Protein AF-A0A972VAX4-F1 (afdb_monomer_lite)

Radius of gyration: 33.43 Å; chains: 1; bounding box: 66×40×95 Å

Secondary structure (DSSP, 8-state):
----------------HHHHHHS--GGGSHHHHHHHHHHHHHHHHHHHHHHHHHHT-SPPSSPPP---HHHHHHHHHTT--GGGGPPSSS--HHHHHHHHHHHHHHHHHHHHHHHHHHHHHHHHHHHHHHHHHHHHHHHHHHHHHHHHHHHHHHHHHHHHHHHHTT--GGGSPTT-SPPHHHHHHHH-BTTB--HHHHHHHHHHHHT---

Sequence (210 aa):
MFSLKRETPKFKIDLDPELLKMIMKVKNEQRMIDCCICVANREKQLQTVQNERVLCGPEPSQPRVQHDVEADADYIRRGGDIDELEGSGQIRRHDTSVRQEKALERALAQDIEERRVTERELITEGCERIRPIAEKFELETIEAIETLVEIVKRNAAFYETLTKNGLRTGYRPAGMDVPQWLHRLIFGDNNFQSAEFFIDLRRKMWKFKD

Foldseek 3Di:
DDPPPPPPPPPPPPPDPVLVVLQDPLCPDPQLVVLVVVLVVLVVVLVVLVVVLVVLDDDDPDDADDDDLPVLLVCVLVVHDLVVCDDPDPDRPNNSSVSSNSNSVVNSVVSVVVSVVSSVVVVVVSCVSCLVVVLVVLVVVLVVLVVLLVVLVVLVVVVVVCVVVVVDPVNDDPPSDQDPVSVCQDPNDPVGDHSVVVSVVSCVVSVPDD

pLDDT: mean 78.9, std 14.74, range [33.12, 96.19]

Structure (mmCIF, N/CA/C/O backbone):
data_AF-A0A972VAX4-F1
#
_entry.id   AF-A0A972VAX4-F1
#
loop_
_atom_site.group_PDB
_atom_site.id
_atom_site.type_symbol
_atom_site.label_atom_id
_atom_site.label_alt_id
_atom_site.label_comp_id
_atom_site.label_asym_id
_atom_site.label_entity_id
_atom_site.label_seq_id
_atom_site.pdbx_PDB_ins_code
_atom_site.Cartn_x
_atom_site.Cartn_y
_atom_site.Cartn_z
_atom_site.occupancy
_atom_site.B_iso_or_equiv
_atom_site.auth_seq_id
_atom_site.auth_comp_id
_atom_site.auth_asym_id
_atom_site.auth_atom_id
_atom_site.pdbx_PDB_model_num
ATOM 1 N N . MET A 1 1 ? -37.414 25.985 12.255 1.00 38.41 1 MET A N 1
ATOM 2 C CA . MET A 1 1 ? -36.609 25.012 11.483 1.00 38.41 1 MET A CA 1
ATOM 3 C C . MET A 1 1 ? -35.147 25.255 11.852 1.00 38.41 1 MET A C 1
ATOM 5 O O . MET A 1 1 ? -34.561 26.210 11.364 1.00 38.41 1 MET A O 1
ATOM 9 N N . PHE A 1 2 ? -34.594 24.514 12.817 1.00 33.12 2 PHE A N 1
ATOM 10 C CA . PHE A 1 2 ? -33.204 24.706 13.251 1.00 33.12 2 PHE A CA 1
ATOM 11 C C . PHE A 1 2 ? -32.288 23.845 12.383 1.00 33.12 2 PHE A C 1
ATOM 13 O O . PHE A 1 2 ? -32.256 22.625 12.515 1.00 33.12 2 PHE A O 1
ATOM 20 N N . SER A 1 3 ? -31.565 24.488 11.468 1.00 35.94 3 SER A N 1
ATOM 21 C CA . SER A 1 3 ? -30.483 23.852 10.721 1.00 35.94 3 SER A CA 1
ATOM 22 C C . SER A 1 3 ? -29.280 23.703 11.650 1.00 35.94 3 SER A C 1
ATOM 24 O O . SER A 1 3 ? -28.445 24.602 11.742 1.00 35.94 3 SER A O 1
ATOM 26 N N . LEU A 1 4 ? -29.186 22.564 12.338 1.00 39.00 4 LEU A N 1
ATOM 27 C CA . LEU A 1 4 ? -27.943 22.114 12.958 1.00 39.00 4 LEU A CA 1
ATOM 28 C C . LEU A 1 4 ? -26.940 21.845 11.832 1.00 39.00 4 LEU A C 1
ATOM 30 O O . LEU A 1 4 ? -26.907 20.755 11.258 1.00 39.00 4 LEU A O 1
ATOM 34 N N . LYS A 1 5 ? -26.131 22.855 11.494 1.00 41.78 5 LYS A N 1
ATOM 35 C CA . LYS A 1 5 ? -24.875 22.630 10.782 1.00 41.78 5 LYS A CA 1
ATOM 36 C C . LYS A 1 5 ? -24.069 21.685 11.668 1.00 41.78 5 LYS A C 1
ATOM 38 O O . LYS A 1 5 ? -23.582 22.090 12.718 1.00 41.78 5 LYS A O 1
ATOM 43 N N . ARG A 1 6 ? -24.013 20.407 11.292 1.00 42.84 6 ARG A N 1
ATOM 44 C CA . ARG A 1 6 ? -23.093 19.444 11.893 1.00 42.84 6 ARG A CA 1
ATOM 45 C C . ARG A 1 6 ? -21.695 19.901 11.502 1.00 42.84 6 ARG A C 1
ATOM 47 O O . ARG A 1 6 ? -21.205 19.538 10.439 1.00 42.84 6 ARG A O 1
ATOM 54 N N . GLU A 1 7 ? -21.096 20.763 12.313 1.00 44.03 7 GLU A N 1
ATOM 55 C CA . GLU A 1 7 ? -19.656 20.958 12.273 1.00 44.03 7 GLU A CA 1
ATOM 56 C C . GLU A 1 7 ? -19.051 19.613 12.649 1.00 44.03 7 GLU A C 1
ATOM 58 O O . GLU A 1 7 ? -19.136 19.170 13.793 1.00 44.03 7 GLU A O 1
ATOM 63 N N . THR A 1 8 ? -18.539 18.897 11.652 1.00 42.28 8 THR A N 1
ATOM 64 C CA . THR A 1 8 ? -17.724 17.717 11.889 1.00 42.28 8 THR A CA 1
ATOM 65 C C . THR A 1 8 ? -16.532 18.195 12.712 1.00 42.28 8 THR A C 1
ATOM 67 O O . THR A 1 8 ? -15.772 19.031 12.210 1.00 42.28 8 THR A O 1
ATOM 70 N N . PRO A 1 9 ? -16.365 17.744 13.968 1.00 48.22 9 PRO A N 1
ATOM 71 C CA . PRO A 1 9 ? -15.198 18.114 14.750 1.00 48.22 9 PRO A CA 1
ATOM 72 C C . PRO A 1 9 ? -13.959 17.730 13.944 1.00 48.22 9 PRO A C 1
ATOM 74 O O . PRO A 1 9 ? -13.754 16.564 13.602 1.00 48.22 9 PRO A O 1
ATOM 77 N N . LYS A 1 10 ? -13.155 18.734 13.580 1.00 45.06 10 LYS A N 1
ATOM 78 C CA . LYS A 1 10 ? -11.841 18.509 12.985 1.00 45.06 10 LYS A CA 1
ATOM 79 C C . LYS A 1 10 ? -10.949 17.980 14.097 1.00 45.06 10 LYS A C 1
ATOM 81 O O . LYS A 1 10 ? -10.285 18.750 14.783 1.00 45.06 10 LYS A O 1
ATOM 86 N N . PHE A 1 11 ? -10.973 16.668 14.301 1.00 48.44 11 PHE A N 1
ATOM 87 C CA . PHE A 1 11 ? -9.975 15.999 15.116 1.00 48.44 11 PHE A CA 1
ATOM 88 C C . PHE A 1 11 ? -8.632 16.174 14.414 1.00 48.44 11 PHE A C 1
ATOM 90 O O . PHE A 1 11 ? -8.341 15.518 13.415 1.00 48.44 11 PHE A O 1
ATOM 97 N N . LYS A 1 12 ? -7.832 17.124 14.898 1.00 46.62 12 LYS A N 1
ATOM 98 C CA . LYS A 1 12 ? -6.428 17.216 14.528 1.00 46.62 12 LYS A CA 1
ATOM 99 C C . LYS A 1 12 ? -5.717 16.113 15.304 1.00 46.62 12 LYS A C 1
ATOM 101 O O . LYS A 1 12 ? -5.350 16.296 16.457 1.00 46.62 12 LYS A O 1
ATOM 106 N N . ILE A 1 13 ? -5.659 14.929 14.704 1.00 56.66 13 ILE A N 1
ATOM 107 C CA . ILE A 1 13 ? -4.890 13.816 15.250 1.00 56.66 13 ILE A CA 1
ATOM 108 C C . ILE A 1 13 ? -3.440 14.106 14.880 1.00 56.66 13 ILE A C 1
ATOM 110 O O . ILE A 1 13 ? -3.029 13.896 13.738 1.00 56.66 13 ILE A O 1
ATOM 114 N N . ASP A 1 14 ? -2.694 14.667 15.827 1.00 66.81 14 ASP A N 1
ATOM 115 C CA . ASP A 1 14 ? -1.250 14.806 15.698 1.00 66.81 14 ASP A CA 1
ATOM 116 C C . ASP A 1 14 ? -0.651 13.399 15.872 1.00 66.81 14 ASP A C 1
ATOM 118 O O . ASP A 1 14 ? -0.515 12.891 16.983 1.00 66.81 14 ASP A O 1
ATOM 122 N N . LEU A 1 15 ? -0.390 12.724 14.746 1.00 66.31 15 LEU A N 1
ATOM 123 C CA . LEU A 1 15 ? 0.341 11.456 14.728 1.00 66.31 15 LEU A CA 1
ATOM 124 C C . LEU A 1 15 ? 1.750 11.674 15.286 1.00 66.31 15 LEU A C 1
ATOM 126 O O . LEU A 1 15 ? 2.370 12.705 15.016 1.00 66.31 15 LEU A O 1
ATOM 130 N N . ASP A 1 16 ? 2.253 10.684 16.023 1.00 79.12 16 ASP A N 1
ATOM 131 C CA . ASP A 1 16 ? 3.603 10.706 16.585 1.00 79.12 16 ASP A CA 1
ATOM 132 C C . ASP A 1 16 ? 4.643 11.030 15.485 1.00 79.12 16 ASP A C 1
ATOM 134 O O . ASP A 1 16 ? 4.717 10.315 14.475 1.00 79.12 16 ASP A O 1
ATOM 138 N N . PRO A 1 17 ? 5.448 12.101 15.641 1.00 81.69 17 PRO A N 1
ATOM 139 C CA . PRO A 1 17 ? 6.496 12.458 14.692 1.00 81.69 17 PRO A CA 1
ATOM 140 C C . PRO A 1 17 ? 7.497 11.333 14.410 1.00 81.69 17 PRO A C 1
ATOM 142 O O . PRO A 1 17 ? 8.003 11.252 13.290 1.00 81.69 17 PRO A O 1
ATOM 145 N N . GLU A 1 18 ? 7.786 10.464 15.382 1.00 79.88 18 GLU A N 1
ATOM 146 C CA . GLU A 1 18 ? 8.667 9.311 15.171 1.00 79.88 18 GLU A CA 1
ATOM 147 C C . GLU A 1 18 ? 8.005 8.268 14.267 1.00 79.88 18 GLU A C 1
ATOM 149 O O . GLU A 1 18 ? 8.640 7.754 13.347 1.00 79.88 18 GLU A O 1
ATOM 154 N N . LEU A 1 19 ? 6.699 8.043 14.418 1.00 76.69 19 LEU A N 1
ATOM 155 C CA . LEU A 1 19 ? 5.937 7.157 13.536 1.00 76.69 19 LEU A CA 1
ATOM 156 C C . LEU A 1 19 ? 5.895 7.691 12.101 1.00 76.69 19 LEU A C 1
ATOM 158 O O . LEU A 1 19 ? 6.072 6.932 11.149 1.00 76.69 19 LEU A O 1
ATOM 162 N N . LEU A 1 20 ? 5.743 9.007 11.934 1.00 81.25 20 LEU A N 1
ATOM 163 C CA . LEU A 1 20 ? 5.804 9.651 10.619 1.00 81.25 20 LEU A CA 1
ATOM 164 C C . LEU A 1 20 ? 7.172 9.482 9.941 1.00 81.25 20 LEU A C 1
ATOM 166 O O . LEU A 1 20 ? 7.224 9.386 8.715 1.00 81.25 20 LEU A O 1
ATOM 170 N N . LYS A 1 21 ? 8.268 9.419 10.709 1.00 83.31 21 LYS A N 1
ATOM 171 C CA . LYS A 1 21 ? 9.609 9.129 10.169 1.00 83.31 21 LYS A CA 1
ATOM 172 C C . LYS A 1 21 ? 9.761 7.673 9.725 1.00 83.31 21 LYS A C 1
ATOM 174 O O . LYS A 1 21 ? 10.550 7.411 8.822 1.00 83.31 21 LYS A O 1
ATOM 179 N N . MET A 1 22 ? 9.021 6.741 10.326 1.00 80.94 22 MET A N 1
ATOM 180 C CA . MET A 1 22 ? 9.055 5.321 9.951 1.00 80.94 22 MET A CA 1
ATOM 181 C C . MET A 1 22 ? 8.294 5.022 8.654 1.00 80.94 22 MET A C 1
ATOM 183 O O . MET A 1 22 ? 8.545 3.995 8.020 1.00 80.94 22 MET A O 1
ATOM 187 N N . ILE A 1 23 ? 7.388 5.911 8.234 1.00 83.88 23 ILE A N 1
ATOM 188 C CA . ILE A 1 23 ? 6.663 5.770 6.970 1.00 83.88 23 ILE A CA 1
ATOM 189 C C . ILE A 1 23 ? 7.626 6.022 5.808 1.00 83.88 23 ILE A C 1
ATOM 191 O O . ILE A 1 23 ? 8.046 7.151 5.537 1.00 83.88 23 ILE A O 1
ATOM 195 N N . MET A 1 24 ? 7.939 4.946 5.092 1.00 86.44 24 MET A N 1
ATOM 196 C CA . MET A 1 24 ? 8.763 4.990 3.893 1.00 86.44 24 MET A CA 1
ATOM 197 C C . MET A 1 24 ? 8.122 5.882 2.828 1.00 86.44 24 MET A C 1
ATOM 199 O O . MET A 1 24 ? 6.950 5.733 2.473 1.00 86.44 24 MET A O 1
ATOM 203 N N . LYS A 1 25 ? 8.916 6.792 2.265 1.00 90.56 25 LYS A N 1
ATOM 204 C CA . LYS A 1 25 ? 8.508 7.601 1.117 1.00 90.56 25 LYS A CA 1
ATOM 205 C C . LYS A 1 25 ? 8.996 6.911 -0.147 1.00 90.56 25 LYS A C 1
ATOM 207 O O . LYS A 1 25 ? 10.056 7.257 -0.644 1.00 90.56 25 LYS A O 1
ATOM 212 N N . VAL A 1 26 ? 8.203 5.979 -0.678 1.00 89.50 26 VAL A N 1
ATOM 213 C CA . VAL A 1 26 ? 8.562 5.132 -1.839 1.00 89.50 26 VAL A CA 1
ATOM 214 C C . VAL A 1 26 ? 9.168 5.932 -3.002 1.00 89.50 26 VAL A C 1
ATOM 216 O O . VAL A 1 26 ? 10.180 5.534 -3.561 1.00 89.50 26 VAL A O 1
ATOM 219 N N . LYS A 1 27 ? 8.622 7.114 -3.319 1.00 89.50 27 LYS A N 1
ATOM 220 C CA . LYS A 1 27 ? 9.139 7.992 -4.391 1.00 89.50 27 LYS A CA 1
ATOM 221 C C . LYS A 1 27 ? 10.560 8.524 -4.159 1.00 89.50 27 LYS A C 1
ATOM 223 O O . LYS A 1 27 ? 11.200 8.951 -5.111 1.00 89.50 27 LYS A O 1
ATOM 228 N N . ASN A 1 28 ? 11.015 8.538 -2.912 1.00 92.88 28 ASN A N 1
ATOM 229 C CA . ASN A 1 28 ? 12.330 9.023 -2.509 1.00 92.88 28 ASN A CA 1
ATOM 230 C C . ASN A 1 28 ? 13.335 7.878 -2.322 1.00 92.88 28 ASN A C 1
ATOM 232 O O . ASN A 1 28 ? 14.497 8.147 -2.031 1.00 92.88 28 ASN A O 1
ATOM 236 N N . GLU A 1 29 ? 12.903 6.622 -2.442 1.00 94.19 29 GLU A N 1
ATOM 237 C CA . GLU A 1 29 ? 13.797 5.473 -2.333 1.00 94.19 29 GLU A CA 1
ATOM 238 C C . GLU A 1 29 ? 14.700 5.387 -3.563 1.00 94.19 29 GLU A C 1
ATOM 240 O O . GLU A 1 29 ? 14.230 5.516 -4.696 1.00 94.19 29 GLU A O 1
ATOM 245 N N . GLN A 1 30 ? 15.992 5.119 -3.345 1.00 94.62 30 GLN A N 1
ATOM 246 C CA . GLN A 1 30 ? 16.995 5.127 -4.415 1.00 94.62 30 GLN A CA 1
ATOM 247 C C . GLN A 1 30 ? 16.617 4.185 -5.565 1.00 94.62 30 GLN A C 1
ATOM 249 O O . GLN A 1 30 ? 16.664 4.589 -6.718 1.00 94.62 30 GLN A O 1
ATOM 254 N N . ARG A 1 31 ? 16.115 2.982 -5.252 1.00 94.38 31 ARG A N 1
ATOM 255 C CA . ARG A 1 31 ? 15.637 2.010 -6.252 1.00 94.38 31 ARG A CA 1
ATOM 256 C C . ARG A 1 31 ? 14.549 2.591 -7.166 1.00 94.38 31 ARG A C 1
ATOM 258 O O . ARG A 1 31 ? 14.585 2.373 -8.371 1.00 94.38 31 ARG A O 1
ATOM 265 N N . MET A 1 32 ? 13.602 3.363 -6.620 1.00 96.19 32 MET A N 1
ATOM 266 C CA . MET A 1 32 ? 12.575 4.026 -7.438 1.00 96.19 32 MET A CA 1
ATOM 267 C C . MET A 1 32 ? 13.140 5.169 -8.258 1.00 96.19 32 MET A C 1
ATOM 269 O O . MET A 1 32 ? 12.713 5.356 -9.398 1.00 96.19 32 MET A O 1
ATOM 273 N N . ILE A 1 33 ? 14.063 5.939 -7.682 1.00 95.38 33 ILE A N 1
ATOM 274 C CA . ILE A 1 33 ? 14.739 7.030 -8.382 1.00 95.38 33 ILE A CA 1
ATOM 275 C C . ILE A 1 33 ? 15.489 6.461 -9.590 1.00 95.38 33 ILE A C 1
ATOM 277 O O . ILE A 1 33 ? 15.297 6.957 -10.698 1.00 95.38 33 ILE A O 1
ATOM 281 N N . ASP A 1 34 ? 16.241 5.378 -9.403 1.00 94.69 34 ASP A N 1
ATOM 282 C CA . ASP A 1 34 ? 16.998 4.703 -10.457 1.00 94.69 34 ASP A CA 1
ATOM 283 C C . ASP A 1 34 ? 16.070 4.196 -11.570 1.00 94.69 34 ASP A C 1
ATOM 285 O O . ASP A 1 34 ? 16.279 4.525 -12.737 1.00 94.69 34 ASP A O 1
ATOM 289 N N . CYS A 1 35 ? 14.976 3.500 -11.227 1.00 92.88 35 CYS A N 1
ATOM 290 C CA . CYS A 1 35 ? 13.979 3.079 -12.219 1.00 92.88 35 CYS A CA 1
ATOM 291 C C . CYS A 1 35 ? 13.369 4.271 -12.977 1.00 92.88 35 CYS A C 1
ATOM 293 O O . CYS A 1 35 ? 13.170 4.199 -14.190 1.00 92.88 35 CYS A O 1
ATOM 295 N N . CYS A 1 36 ? 13.064 5.378 -12.288 1.00 93.06 36 CYS A N 1
ATOM 296 C CA . CYS A 1 36 ? 12.537 6.583 -12.932 1.00 93.06 36 CYS A CA 1
ATOM 297 C C . CYS A 1 36 ? 13.552 7.213 -13.894 1.00 93.06 36 CYS A C 1
ATOM 299 O O . CYS A 1 36 ? 13.162 7.647 -14.978 1.00 93.06 36 CYS A O 1
ATOM 301 N N . ILE A 1 37 ? 14.834 7.242 -13.522 1.00 95.12 37 ILE A N 1
ATOM 302 C CA . ILE A 1 37 ? 15.919 7.742 -14.374 1.00 95.12 37 ILE A CA 1
ATOM 303 C C . ILE A 1 37 ? 16.078 6.851 -15.611 1.00 95.12 37 ILE A C 1
ATOM 305 O O . ILE A 1 37 ? 16.164 7.379 -16.720 1.00 95.12 37 ILE A O 1
ATOM 309 N N . CYS A 1 38 ? 16.063 5.524 -15.451 1.00 91.94 38 CYS A N 1
ATOM 310 C CA . CYS A 1 38 ? 16.144 4.579 -16.568 1.00 91.94 38 CYS A CA 1
ATOM 311 C C . CYS A 1 38 ? 15.012 4.798 -17.576 1.00 91.94 38 CYS A C 1
ATOM 313 O O . CYS A 1 38 ? 15.280 4.968 -18.765 1.00 91.94 38 CYS A O 1
ATOM 315 N N . VAL A 1 39 ? 13.765 4.886 -17.097 1.00 93.94 39 VAL A N 1
ATOM 316 C CA . VAL A 1 39 ? 12.594 5.161 -17.944 1.00 93.94 39 VAL A CA 1
ATOM 317 C C . VAL A 1 39 ? 12.748 6.500 -18.670 1.00 93.94 39 VAL A C 1
ATOM 319 O O . VAL A 1 39 ? 12.611 6.542 -19.889 1.00 93.94 39 VAL A O 1
ATOM 322 N N . ALA A 1 40 ? 13.107 7.573 -17.960 1.00 94.50 40 ALA A N 1
ATOM 323 C CA . ALA A 1 40 ? 13.254 8.902 -18.559 1.00 94.50 40 ALA A CA 1
ATOM 324 C C . ALA A 1 40 ? 14.368 8.957 -19.623 1.00 94.50 40 ALA A C 1
ATOM 326 O O . ALA A 1 40 ? 14.204 9.577 -20.677 1.00 94.50 40 ALA A O 1
ATOM 327 N N . ASN A 1 41 ? 15.499 8.291 -19.377 1.00 93.19 41 ASN A N 1
ATOM 328 C CA . ASN A 1 41 ? 16.588 8.195 -20.349 1.00 93.19 41 ASN A CA 1
ATOM 329 C C . ASN A 1 41 ? 16.152 7.419 -21.600 1.00 93.19 41 ASN A C 1
ATOM 331 O O . ASN A 1 41 ? 16.449 7.850 -22.716 1.00 93.19 41 ASN A O 1
ATOM 335 N N . ARG A 1 42 ? 15.406 6.322 -21.422 1.00 92.56 42 ARG A N 1
ATOM 336 C CA . ARG A 1 42 ? 14.880 5.502 -22.522 1.00 92.56 42 ARG A CA 1
ATOM 337 C C . ARG A 1 42 ? 13.845 6.252 -23.358 1.00 92.56 42 ARG A C 1
ATOM 339 O O . ARG A 1 42 ? 13.905 6.207 -24.582 1.00 92.56 42 ARG A O 1
ATOM 346 N N . GLU A 1 43 ? 12.937 6.987 -22.714 1.00 93.44 43 GLU A N 1
ATOM 347 C CA . GLU A 1 43 ? 11.967 7.865 -23.386 1.00 93.44 43 GLU A CA 1
ATOM 348 C C . GLU A 1 43 ? 12.679 8.922 -24.234 1.00 93.44 43 GLU A C 1
ATOM 350 O O . GLU A 1 43 ? 12.311 9.157 -25.385 1.00 93.44 43 GLU A O 1
ATOM 355 N N . LYS A 1 44 ? 13.752 9.518 -23.698 1.00 94.12 44 LYS A N 1
ATOM 356 C CA . LYS A 1 44 ? 14.567 10.487 -24.435 1.00 94.12 44 LYS A CA 1
ATOM 357 C C . LYS A 1 44 ? 15.253 9.855 -25.650 1.00 94.12 44 LYS A C 1
ATOM 359 O O . LYS A 1 44 ? 15.253 10.468 -26.714 1.00 94.12 44 LYS A O 1
ATOM 364 N N . GLN A 1 45 ? 15.818 8.654 -25.512 1.00 90.06 45 GLN A N 1
ATOM 365 C CA . GLN A 1 45 ? 16.421 7.916 -26.631 1.00 90.06 45 GLN A CA 1
ATOM 366 C C . GLN A 1 45 ? 15.386 7.591 -27.714 1.00 90.06 45 GLN A C 1
ATOM 368 O O . GLN A 1 45 ? 15.629 7.857 -28.890 1.00 90.06 45 GLN A O 1
ATOM 373 N N . LEU A 1 46 ? 14.211 7.094 -27.318 1.00 91.81 46 LEU A N 1
ATOM 374 C CA . LEU A 1 46 ? 13.114 6.801 -28.238 1.00 91.81 46 LEU A CA 1
ATOM 375 C C . LEU A 1 46 ? 12.666 8.056 -28.998 1.00 91.81 46 LEU A C 1
ATOM 377 O O . LEU A 1 46 ? 12.521 8.010 -30.217 1.00 91.81 46 LEU A O 1
ATOM 381 N N . GLN A 1 47 ? 12.522 9.189 -28.306 1.00 92.75 47 GLN A N 1
ATOM 382 C CA . GLN A 1 47 ? 12.155 10.456 -28.937 1.00 92.75 47 GLN A CA 1
ATOM 383 C C . GLN A 1 47 ? 13.198 10.912 -29.970 1.00 92.75 47 GLN A C 1
ATOM 385 O O . GLN A 1 47 ? 12.824 11.421 -31.028 1.00 92.75 47 GLN A O 1
ATOM 390 N N . THR A 1 48 ? 14.493 10.735 -29.689 1.00 89.75 48 THR A N 1
ATOM 391 C CA . THR A 1 48 ? 15.570 11.046 -30.643 1.00 89.75 48 THR A CA 1
ATOM 392 C C . THR A 1 48 ? 15.447 10.195 -31.906 1.00 89.75 48 THR A C 1
ATOM 394 O O . THR A 1 48 ? 15.382 10.754 -33.000 1.00 89.75 48 THR A O 1
ATOM 397 N N . VAL A 1 49 ? 15.305 8.872 -31.763 1.00 86.50 49 VAL A N 1
ATOM 398 C CA . VAL A 1 49 ? 15.173 7.947 -32.906 1.00 86.50 49 VAL A CA 1
ATOM 399 C C . VAL A 1 49 ? 13.904 8.230 -33.715 1.00 86.50 49 VAL A C 1
ATOM 401 O O . VAL A 1 49 ? 13.935 8.234 -34.945 1.00 86.50 49 VAL A O 1
ATOM 404 N N . GLN A 1 50 ? 12.787 8.540 -33.051 1.00 86.81 50 GLN A N 1
ATOM 405 C CA . GLN A 1 50 ? 11.547 8.931 -33.728 1.00 86.81 50 GLN A CA 1
ATOM 406 C C . GLN A 1 50 ? 11.722 10.214 -34.549 1.00 86.81 50 GLN A C 1
ATOM 408 O O . GLN A 1 50 ? 11.269 10.279 -35.694 1.00 86.81 50 GLN A O 1
ATOM 413 N N . ASN A 1 51 ? 12.418 11.218 -34.006 1.00 86.44 51 ASN A N 1
ATOM 414 C CA . ASN A 1 51 ? 12.710 12.455 -34.729 1.00 86.44 51 ASN A CA 1
ATOM 415 C C . ASN A 1 51 ? 13.604 12.196 -35.956 1.00 86.44 51 ASN A C 1
ATOM 417 O O . ASN A 1 51 ? 13.335 12.723 -37.035 1.00 86.44 51 ASN A O 1
ATOM 421 N N . GLU A 1 52 ? 14.636 11.361 -35.823 1.00 81.88 52 GLU A N 1
ATOM 422 C CA . GLU A 1 52 ? 15.532 10.985 -36.927 1.00 81.88 52 GLU A CA 1
ATOM 423 C C . GLU A 1 52 ? 14.817 10.175 -38.014 1.00 81.88 52 GLU A C 1
ATOM 425 O O . GLU A 1 52 ? 15.036 10.393 -39.210 1.00 81.88 52 GLU A O 1
ATOM 430 N N . ARG A 1 53 ? 13.891 9.294 -37.622 1.00 76.75 53 ARG A N 1
ATOM 431 C CA . ARG A 1 53 ? 13.054 8.539 -38.558 1.00 76.75 53 ARG A CA 1
ATOM 432 C C . ARG A 1 53 ? 12.167 9.458 -39.393 1.00 76.75 53 ARG A C 1
ATOM 434 O O . ARG A 1 53 ? 12.070 9.259 -40.604 1.00 76.75 53 ARG A O 1
ATOM 441 N N . VAL A 1 54 ? 11.554 10.477 -38.784 1.00 78.50 54 VAL A N 1
ATOM 442 C CA . VAL A 1 54 ? 10.750 11.478 -39.512 1.00 78.50 54 VAL A CA 1
ATOM 443 C C . VAL A 1 54 ? 11.584 12.178 -40.595 1.00 78.50 54 VAL A C 1
ATOM 445 O O . VAL A 1 54 ? 11.067 12.465 -41.675 1.00 78.50 54 VAL A O 1
ATOM 448 N N . LEU A 1 55 ? 12.883 12.389 -40.355 1.00 74.88 55 LEU A N 1
ATOM 449 C CA . LEU A 1 55 ? 13.807 12.995 -41.322 1.00 74.88 55 LEU A CA 1
ATOM 450 C C . LEU A 1 55 ? 14.217 12.049 -42.468 1.00 74.88 55 LEU A C 1
ATOM 452 O O . LEU A 1 55 ? 14.653 12.525 -43.516 1.00 74.88 55 LEU A O 1
ATOM 456 N N . CYS A 1 56 ? 14.068 10.729 -42.310 1.00 66.31 56 CYS A N 1
ATOM 457 C CA . CYS A 1 56 ? 14.495 9.730 -43.299 1.00 66.31 56 CYS A CA 1
ATOM 458 C C . CYS A 1 56 ? 13.515 9.521 -44.473 1.00 66.31 56 CYS A C 1
ATOM 460 O O . CYS A 1 56 ? 13.866 8.836 -45.436 1.00 66.31 56 CYS A O 1
ATOM 462 N N . GLY A 1 57 ? 12.327 10.136 -44.446 1.00 60.81 57 GLY A N 1
ATOM 463 C CA . GLY A 1 57 ? 11.346 10.063 -45.536 1.00 60.81 57 GLY A CA 1
ATOM 464 C C . GLY A 1 57 ? 10.526 8.759 -45.576 1.00 60.81 57 GLY A C 1
ATOM 465 O O . GLY A 1 57 ? 10.650 7.918 -44.686 1.00 60.81 57 GLY A O 1
ATOM 466 N N . PRO A 1 58 ? 9.624 8.607 -46.568 1.00 60.44 58 PRO A N 1
ATOM 467 C CA . PRO A 1 58 ? 8.647 7.520 -46.603 1.00 60.44 58 PRO A CA 1
ATOM 468 C C . PRO A 1 58 ? 9.268 6.143 -46.866 1.00 60.44 58 PRO A C 1
ATOM 470 O O . PRO A 1 58 ? 10.358 6.006 -47.419 1.00 60.44 58 PRO A O 1
ATOM 473 N N . GLU A 1 59 ? 8.508 5.122 -46.475 1.00 61.56 59 GLU A N 1
ATOM 474 C CA . GLU A 1 59 ? 8.922 3.725 -46.413 1.00 61.56 59 GLU A CA 1
ATOM 475 C C . GLU A 1 59 ? 9.430 3.174 -47.768 1.00 61.56 59 GLU A C 1
ATOM 477 O O . GLU A 1 59 ? 8.756 3.319 -48.794 1.00 61.56 59 GLU A O 1
ATOM 482 N N . PRO A 1 60 ? 10.603 2.516 -47.804 1.00 60.09 60 PRO A N 1
ATOM 483 C CA . PRO A 1 60 ? 11.106 1.866 -49.006 1.00 60.09 60 PRO A CA 1
ATOM 484 C C . PRO A 1 60 ? 10.223 0.680 -49.431 1.00 60.09 60 PRO A C 1
ATOM 486 O O . PRO A 1 60 ? 9.854 -0.161 -48.625 1.00 60.09 60 PRO A O 1
ATOM 489 N N . SER A 1 61 ? 9.969 0.542 -50.734 1.00 55.16 61 SER A N 1
ATOM 490 C CA . SER A 1 61 ? 9.130 -0.503 -51.353 1.00 55.16 61 SER A CA 1
ATOM 491 C C . SER A 1 61 ? 9.727 -1.928 -51.368 1.00 55.16 61 SER A C 1
ATOM 493 O O . SER A 1 61 ? 9.334 -2.758 -52.187 1.00 55.16 61 SER A O 1
ATOM 495 N N . GLN A 1 62 ? 10.695 -2.226 -50.496 1.00 56.19 62 GLN A N 1
ATOM 496 C CA . GLN A 1 62 ? 11.402 -3.512 -50.445 1.00 56.19 62 GLN A CA 1
ATOM 497 C C . GLN A 1 62 ? 10.921 -4.397 -49.280 1.00 56.19 62 GLN A C 1
ATOM 499 O O . GLN A 1 62 ? 10.436 -3.879 -48.275 1.00 56.19 62 GLN A O 1
ATOM 504 N N . PRO A 1 63 ? 11.042 -5.736 -49.397 1.00 54.75 63 PRO A N 1
ATOM 505 C CA . PRO A 1 63 ? 10.671 -6.652 -48.324 1.00 54.75 63 PRO A CA 1
ATOM 506 C C . PRO A 1 63 ? 11.547 -6.417 -47.088 1.00 54.75 63 PRO A C 1
ATOM 508 O O . PRO A 1 63 ? 12.774 -6.435 -47.174 1.00 54.75 63 PRO A O 1
ATOM 511 N N . ARG A 1 64 ? 10.898 -6.198 -45.940 1.00 59.72 64 ARG A N 1
ATOM 512 C CA . ARG A 1 64 ? 11.568 -5.940 -44.661 1.00 59.72 64 ARG A CA 1
ATOM 513 C C . ARG A 1 64 ? 12.314 -7.187 -44.182 1.00 59.72 64 ARG A C 1
ATOM 515 O O . ARG A 1 64 ? 11.759 -8.286 -44.192 1.00 59.72 64 ARG A O 1
ATOM 522 N N . VAL A 1 65 ? 13.538 -7.000 -43.696 1.00 60.34 65 VAL A N 1
ATOM 523 C CA . VAL A 1 65 ? 14.247 -8.030 -42.928 1.00 60.34 65 VAL A CA 1
ATOM 524 C C . VAL A 1 65 ? 13.541 -8.189 -41.579 1.00 60.34 65 VAL A C 1
ATOM 526 O O . VAL A 1 65 ? 13.213 -7.210 -40.908 1.00 60.34 65 VAL A O 1
ATOM 529 N N . GLN A 1 66 ? 13.246 -9.430 -41.200 1.00 63.16 66 GLN A N 1
ATOM 530 C CA . GLN A 1 66 ? 12.631 -9.742 -39.914 1.00 63.16 66 GLN A CA 1
ATOM 531 C C . GLN A 1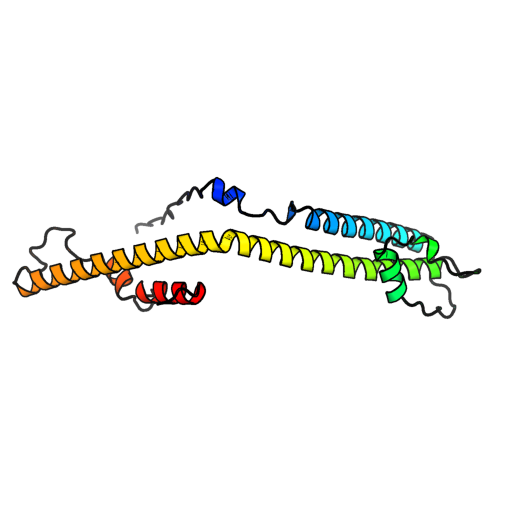 66 ? 13.732 -9.725 -38.846 1.00 63.16 66 GLN A C 1
ATOM 533 O O . GLN A 1 66 ? 14.638 -10.554 -38.880 1.00 63.16 66 GLN A O 1
ATOM 538 N N . HIS A 1 67 ? 13.685 -8.746 -37.943 1.00 70.06 67 HIS A N 1
ATOM 539 C CA . HIS A 1 67 ? 14.647 -8.600 -36.849 1.00 70.06 67 HIS A CA 1
ATOM 540 C C . HIS A 1 67 ? 14.069 -9.143 -35.542 1.00 70.06 67 HIS A C 1
ATOM 542 O O . HIS A 1 67 ? 12.869 -9.000 -35.287 1.00 70.06 67 HIS A O 1
ATOM 548 N N . ASP A 1 68 ? 14.926 -9.747 -34.720 1.00 80.94 68 ASP A N 1
ATOM 549 C CA . ASP A 1 68 ? 14.571 -10.211 -33.381 1.00 80.94 68 ASP A CA 1
ATOM 550 C C . ASP A 1 68 ? 14.546 -9.028 -32.401 1.00 80.94 68 ASP A C 1
ATOM 552 O O . ASP A 1 68 ? 15.534 -8.683 -31.756 1.00 80.94 68 ASP A O 1
ATOM 556 N N . VAL A 1 69 ? 13.382 -8.379 -32.331 1.00 81.75 69 VAL A N 1
ATOM 557 C CA . VAL A 1 69 ? 13.133 -7.206 -31.480 1.00 81.75 69 VAL A CA 1
ATOM 558 C C . VAL A 1 69 ? 13.332 -7.520 -29.992 1.00 81.75 69 VAL A C 1
ATOM 560 O O . VAL A 1 69 ? 13.637 -6.616 -29.217 1.00 81.75 69 VAL A O 1
ATOM 563 N N . GLU A 1 70 ? 13.154 -8.775 -29.574 1.00 84.06 70 GLU A N 1
ATOM 564 C CA . GLU A 1 70 ? 13.282 -9.167 -28.169 1.00 84.06 70 GLU A CA 1
ATOM 565 C C . GLU A 1 70 ? 14.752 -9.243 -27.750 1.00 84.06 70 GLU A C 1
ATOM 567 O O . GLU A 1 70 ? 15.135 -8.623 -26.757 1.00 84.06 70 GLU A O 1
ATOM 572 N N . ALA A 1 71 ? 15.594 -9.887 -28.563 1.00 84.25 71 ALA A N 1
ATOM 573 C CA . ALA A 1 71 ? 17.038 -9.913 -28.336 1.00 84.25 71 ALA A CA 1
ATOM 574 C C . ALA A 1 71 ? 17.660 -8.502 -28.348 1.00 84.25 71 ALA A C 1
ATOM 576 O O . ALA A 1 71 ? 18.512 -8.194 -27.508 1.00 84.25 71 ALA A O 1
ATOM 577 N N . ASP A 1 72 ? 17.204 -7.633 -29.256 1.00 85.12 72 ASP A N 1
ATOM 578 C CA . ASP A 1 72 ? 17.661 -6.242 -29.340 1.00 85.12 72 ASP A CA 1
ATOM 579 C C . ASP A 1 72 ? 17.226 -5.421 -28.112 1.00 85.12 72 ASP A C 1
ATOM 581 O O . ASP A 1 72 ? 18.018 -4.660 -27.558 1.00 85.12 72 ASP A O 1
ATOM 585 N N . ALA A 1 73 ? 15.990 -5.595 -27.633 1.00 82.31 73 ALA A N 1
ATOM 586 C CA . ALA A 1 73 ? 15.512 -4.920 -26.425 1.00 82.31 73 ALA A CA 1
ATOM 587 C C . ALA A 1 73 ? 16.324 -5.330 -25.182 1.00 82.31 73 ALA A C 1
ATOM 589 O O . ALA A 1 73 ? 16.740 -4.471 -24.395 1.00 82.31 73 ALA A O 1
ATOM 590 N N . ASP A 1 74 ? 16.612 -6.626 -25.037 1.00 85.94 74 ASP A N 1
ATOM 591 C CA . ASP A 1 74 ? 17.442 -7.154 -23.951 1.00 85.94 74 ASP A CA 1
ATOM 592 C C . ASP A 1 74 ? 18.900 -6.675 -24.041 1.00 85.94 74 ASP A C 1
ATOM 594 O O . ASP A 1 74 ? 19.577 -6.538 -23.017 1.00 85.94 74 ASP A O 1
ATOM 598 N N . TYR A 1 75 ? 19.416 -6.435 -25.250 1.00 85.94 75 TYR A N 1
ATOM 599 C CA . TYR A 1 75 ? 20.733 -5.832 -25.458 1.00 85.94 75 TYR A CA 1
ATOM 600 C C . TYR A 1 75 ? 20.774 -4.389 -24.937 1.00 85.94 75 TYR A C 1
ATOM 602 O O . TYR A 1 75 ? 21.599 -4.068 -24.077 1.00 85.94 75 TYR A O 1
ATOM 610 N N . ILE A 1 76 ? 19.821 -3.549 -25.358 1.00 85.69 76 ILE A N 1
ATOM 611 C CA . ILE A 1 76 ? 19.740 -2.145 -24.921 1.00 85.69 76 ILE A CA 1
ATOM 612 C C . ILE A 1 76 ? 19.557 -2.069 -23.396 1.00 85.69 76 ILE A C 1
ATOM 614 O O . ILE A 1 76 ? 20.179 -1.251 -22.721 1.00 85.69 76 ILE A O 1
ATOM 618 N N . ARG A 1 77 ? 18.722 -2.929 -22.794 1.00 86.88 77 ARG A N 1
ATOM 619 C CA . ARG A 1 77 ? 18.540 -2.959 -21.325 1.00 86.88 77 ARG A CA 1
ATOM 620 C C . ARG A 1 77 ? 19.796 -3.339 -20.553 1.00 86.88 77 ARG A C 1
ATOM 622 O O . ARG A 1 77 ? 19.943 -2.896 -19.420 1.00 86.88 77 ARG A O 1
ATOM 629 N N . ARG A 1 78 ? 20.722 -4.079 -21.162 1.00 88.19 78 ARG A N 1
ATOM 630 C CA . ARG A 1 78 ? 22.025 -4.403 -20.564 1.00 88.19 78 ARG A CA 1
ATOM 631 C C . ARG A 1 78 ? 23.072 -3.295 -20.725 1.00 88.19 78 ARG A C 1
ATOM 633 O O . ARG A 1 78 ? 24.215 -3.498 -20.329 1.00 88.19 78 ARG A O 1
ATOM 640 N N . GLY A 1 79 ? 22.687 -2.132 -21.253 1.00 83.56 79 GLY A N 1
ATOM 641 C CA . GLY A 1 79 ? 23.591 -1.009 -21.505 1.00 83.56 79 GLY A CA 1
ATOM 642 C C . GLY A 1 79 ? 24.279 -1.075 -22.866 1.00 83.56 79 GLY A C 1
ATOM 643 O O . GLY A 1 79 ? 25.258 -0.365 -23.073 1.00 83.56 79 GLY A O 1
ATOM 644 N N . GLY A 1 80 ? 23.787 -1.928 -23.768 1.00 83.62 80 GLY A N 1
ATOM 645 C CA . GLY A 1 80 ? 24.241 -1.977 -25.149 1.00 83.62 80 GLY A CA 1
ATOM 646 C C . GLY A 1 80 ? 23.949 -0.679 -25.900 1.00 83.62 80 GLY A C 1
ATOM 647 O O . GLY A 1 80 ? 22.911 -0.049 -25.672 1.00 83.62 80 GLY A O 1
ATOM 648 N N . ASP A 1 81 ? 24.863 -0.287 -26.786 1.00 84.94 81 ASP A N 1
ATOM 649 C CA . ASP A 1 81 ? 24.719 0.927 -27.586 1.00 84.94 81 ASP A CA 1
ATOM 650 C C . ASP A 1 81 ? 23.681 0.727 -28.703 1.00 84.94 81 ASP A C 1
ATOM 652 O O . ASP A 1 81 ? 23.684 -0.269 -29.425 1.00 84.94 81 ASP A O 1
ATOM 656 N N . ILE A 1 82 ? 22.765 1.682 -28.843 1.00 81.00 82 ILE A N 1
ATOM 657 C CA . ILE A 1 82 ? 21.680 1.633 -29.833 1.00 81.00 82 ILE A CA 1
ATOM 658 C C . ILE A 1 82 ? 22.252 1.767 -31.247 1.00 81.00 82 ILE A C 1
ATOM 660 O O . ILE A 1 82 ? 21.706 1.179 -32.188 1.00 81.00 82 ILE A O 1
ATOM 664 N N . ASP A 1 83 ? 23.363 2.488 -31.389 1.00 79.19 83 ASP A N 1
ATOM 665 C CA . ASP A 1 83 ? 24.049 2.693 -32.665 1.00 79.19 83 ASP A CA 1
ATOM 666 C C . ASP A 1 83 ? 24.698 1.391 -33.169 1.00 79.19 83 ASP A C 1
ATOM 668 O O . ASP A 1 83 ? 24.831 1.174 -34.370 1.00 79.19 83 ASP A O 1
ATOM 672 N N . GLU A 1 84 ? 24.992 0.439 -32.280 1.00 77.81 84 GLU A N 1
ATOM 673 C CA . GLU A 1 84 ? 25.518 -0.879 -32.658 1.00 77.81 84 GLU A CA 1
ATOM 674 C C . GLU A 1 84 ? 24.449 -1.831 -33.220 1.00 77.81 84 GLU A C 1
ATOM 676 O O . GLU A 1 84 ? 24.776 -2.898 -33.745 1.00 77.81 84 GLU A O 1
ATOM 681 N N . LEU A 1 85 ? 23.165 -1.451 -33.179 1.00 70.50 85 LEU A N 1
ATOM 682 C CA . LEU A 1 85 ? 22.092 -2.186 -33.863 1.00 70.50 85 LEU A CA 1
ATOM 683 C C . LEU A 1 85 ? 22.100 -1.979 -35.393 1.00 70.50 85 LEU A C 1
ATOM 685 O O . LEU A 1 85 ? 21.227 -2.514 -36.095 1.00 70.50 85 LEU A O 1
ATOM 689 N N . GLU A 1 86 ? 23.088 -1.247 -35.920 1.00 65.81 86 GLU A N 1
ATOM 690 C CA . GLU A 1 86 ? 23.371 -1.103 -37.346 1.00 65.81 86 GLU A CA 1
ATOM 691 C C . GLU A 1 86 ? 23.601 -2.463 -38.033 1.00 65.81 86 GLU A C 1
ATOM 693 O O . GLU A 1 86 ? 24.415 -3.296 -37.633 1.00 65.81 86 GLU A O 1
ATOM 698 N N . GLY A 1 87 ? 22.856 -2.718 -39.112 1.00 55.03 87 GLY A N 1
ATOM 699 C CA . GLY A 1 87 ? 23.062 -3.901 -39.942 1.00 55.03 87 GLY A CA 1
ATOM 700 C C . GLY A 1 87 ? 24.346 -3.790 -40.769 1.00 55.03 87 GLY A C 1
ATOM 701 O O . GLY A 1 87 ? 24.615 -2.757 -41.373 1.00 55.03 87 GLY A O 1
ATOM 702 N N . SER A 1 88 ? 25.127 -4.872 -40.850 1.00 41.12 88 SER A N 1
ATOM 703 C CA . SER A 1 88 ? 26.280 -4.939 -41.758 1.00 41.12 88 SER A CA 1
ATOM 704 C C . SER A 1 88 ? 25.838 -4.833 -43.231 1.00 41.12 88 SER A C 1
ATOM 706 O O . SER A 1 88 ? 25.033 -5.626 -43.717 1.00 41.12 88 SER A O 1
ATOM 708 N N . GLY A 1 89 ? 26.370 -3.841 -43.956 1.00 46.56 89 GLY A N 1
ATOM 709 C CA . GLY A 1 89 ? 26.091 -3.593 -45.381 1.00 46.56 89 GLY A CA 1
ATOM 710 C C . GLY A 1 89 ? 25.092 -2.457 -45.644 1.00 46.56 89 GLY A C 1
ATOM 711 O O . GLY A 1 89 ? 24.526 -1.898 -44.717 1.00 46.56 89 GLY A O 1
ATOM 712 N N . GLN A 1 90 ? 24.892 -2.091 -46.922 1.00 42.94 90 GLN A N 1
ATOM 713 C CA . GLN A 1 90 ? 24.004 -1.008 -47.407 1.00 42.94 90 GLN A CA 1
ATOM 714 C C . GLN A 1 90 ? 22.497 -1.262 -47.143 1.00 42.94 90 GLN A C 1
ATOM 716 O O . GLN A 1 90 ? 21.659 -1.135 -48.038 1.00 42.94 90 GLN A O 1
ATOM 721 N N . ILE A 1 91 ? 22.127 -1.637 -45.923 1.00 52.91 91 ILE A N 1
ATOM 722 C CA . ILE A 1 91 ? 20.749 -1.639 -45.445 1.00 52.91 91 ILE A CA 1
ATOM 723 C C . ILE A 1 91 ? 20.333 -0.172 -45.287 1.00 52.91 91 ILE A C 1
ATOM 725 O O . ILE A 1 91 ? 21.082 0.671 -44.789 1.00 52.91 91 ILE A O 1
ATOM 729 N N . ARG A 1 92 ? 19.163 0.168 -45.834 1.00 63.81 92 ARG A N 1
ATOM 730 C CA . ARG A 1 92 ? 18.672 1.548 -45.931 1.00 63.81 92 ARG A CA 1
ATOM 731 C C . ARG A 1 92 ? 18.505 2.112 -44.519 1.00 63.81 92 ARG A C 1
ATOM 733 O O . ARG A 1 92 ? 17.844 1.482 -43.706 1.00 63.81 92 ARG A O 1
ATOM 740 N N . ARG A 1 93 ? 19.034 3.318 -44.258 1.00 69.38 93 ARG A N 1
ATOM 741 C CA . ARG A 1 93 ? 18.946 4.035 -42.962 1.00 69.38 93 ARG A CA 1
ATOM 742 C C . ARG A 1 93 ? 17.563 3.944 -42.295 1.00 69.38 93 ARG A C 1
ATOM 744 O O . ARG A 1 93 ? 17.479 3.771 -41.091 1.00 69.38 93 ARG A O 1
ATOM 751 N N . HIS A 1 94 ? 16.497 3.975 -43.096 1.00 71.69 94 HIS A N 1
ATOM 752 C CA . HIS A 1 94 ? 15.117 3.802 -42.642 1.00 71.69 94 HIS A CA 1
ATOM 753 C C . HIS A 1 94 ? 14.860 2.476 -41.889 1.00 71.69 94 HIS A C 1
ATOM 755 O O . HIS A 1 94 ? 14.197 2.485 -40.855 1.00 71.69 94 HIS A O 1
ATOM 761 N N . ASP A 1 95 ? 15.366 1.339 -42.373 1.00 75.31 95 ASP A N 1
ATOM 762 C CA . ASP A 1 95 ? 15.107 0.027 -41.758 1.00 75.31 95 ASP A CA 1
ATOM 763 C C . ASP A 1 95 ? 15.859 -0.132 -40.429 1.00 75.31 95 ASP A C 1
ATOM 765 O O . ASP A 1 95 ? 15.307 -0.682 -39.474 1.00 75.31 95 ASP A O 1
ATOM 769 N N . THR A 1 96 ? 17.066 0.437 -40.334 1.00 79.50 96 THR A N 1
ATOM 770 C CA . THR A 1 96 ? 17.828 0.533 -39.080 1.00 79.50 96 THR A CA 1
ATOM 771 C C . THR A 1 96 ? 17.077 1.364 -38.040 1.00 79.50 96 THR A C 1
ATOM 773 O O . THR A 1 96 ? 16.861 0.884 -36.929 1.00 79.50 96 THR A O 1
ATOM 776 N N . SER A 1 97 ? 16.584 2.553 -38.407 1.00 79.06 97 SER A N 1
ATOM 777 C CA . SER A 1 97 ? 15.818 3.402 -37.482 1.00 79.06 97 SER A CA 1
ATOM 778 C C . SER A 1 97 ? 14.523 2.732 -37.010 1.00 79.06 97 SER A C 1
ATOM 780 O O . SER A 1 97 ? 14.176 2.822 -35.836 1.00 79.06 97 SER A O 1
ATOM 782 N N . VAL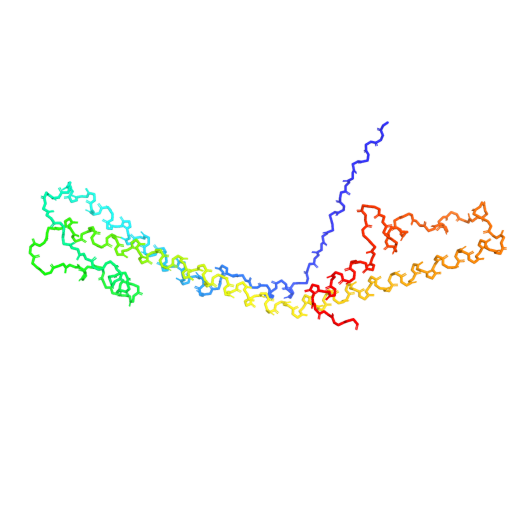 A 1 98 ? 13.822 1.998 -37.885 1.00 82.44 98 VAL A N 1
ATOM 783 C CA . VAL A 1 98 ? 12.615 1.237 -37.502 1.00 82.44 98 VAL A CA 1
ATOM 784 C C . VAL A 1 98 ? 12.944 0.084 -36.545 1.00 82.44 98 VAL A C 1
ATOM 786 O O . VAL A 1 98 ? 12.152 -0.205 -35.645 1.00 82.44 98 VAL A O 1
ATOM 789 N N . ARG A 1 99 ? 14.083 -0.597 -36.727 1.00 83.94 99 ARG A N 1
ATOM 790 C CA . ARG A 1 99 ? 14.554 -1.644 -35.807 1.00 83.94 99 ARG A CA 1
ATOM 791 C C . ARG A 1 99 ? 14.881 -1.057 -34.433 1.00 83.94 99 ARG A C 1
ATOM 793 O O . ARG A 1 99 ? 14.380 -1.570 -33.435 1.00 83.94 99 ARG A O 1
ATOM 800 N N . GLN A 1 100 ? 15.657 0.028 -34.399 1.00 85.81 100 GLN A N 1
ATOM 801 C CA . GLN A 1 100 ? 16.024 0.742 -33.171 1.00 85.81 100 GLN A CA 1
ATOM 802 C C . GLN A 1 100 ? 14.786 1.244 -32.418 1.00 85.81 100 GLN A C 1
ATOM 804 O O . GLN A 1 100 ? 14.673 1.017 -31.216 1.00 85.81 100 GLN A O 1
ATOM 809 N N . GLU A 1 101 ? 13.823 1.850 -33.118 1.00 87.88 101 GLU A N 1
ATOM 810 C CA . GLU A 1 101 ? 12.567 2.323 -32.524 1.00 87.88 101 GLU A CA 1
ATOM 811 C C . GLU A 1 101 ? 11.794 1.178 -31.862 1.00 87.88 101 GLU A C 1
ATOM 813 O O . GLU A 1 101 ? 11.458 1.266 -30.685 1.00 87.88 101 GLU A O 1
ATOM 818 N N . LYS A 1 102 ? 11.581 0.063 -32.572 1.00 88.62 102 LYS A N 1
ATOM 819 C CA . LYS A 1 102 ? 10.862 -1.097 -32.019 1.00 88.62 102 LYS A CA 1
ATOM 820 C C . LYS A 1 102 ? 11.575 -1.724 -30.821 1.00 88.62 102 LYS A C 1
ATOM 822 O O . LYS A 1 102 ? 10.916 -2.124 -29.861 1.00 88.62 102 LYS A O 1
ATOM 827 N N . ALA A 1 103 ? 12.904 -1.824 -30.873 1.00 88.00 103 ALA A N 1
ATOM 828 C CA . ALA A 1 103 ? 13.703 -2.334 -29.763 1.00 88.00 103 ALA A CA 1
ATOM 829 C C . ALA A 1 103 ? 13.599 -1.410 -28.537 1.00 88.00 103 ALA A C 1
ATOM 831 O O . ALA A 1 103 ? 13.408 -1.888 -27.418 1.00 88.00 103 ALA A O 1
ATOM 832 N N . LEU A 1 104 ? 13.631 -0.089 -28.746 1.00 90.69 104 LEU A N 1
ATOM 833 C CA . LEU A 1 104 ? 13.463 0.913 -27.692 1.00 90.69 104 LEU A CA 1
ATOM 834 C C . LEU A 1 104 ? 12.051 0.937 -27.104 1.00 90.69 104 LEU A C 1
ATOM 836 O O . LEU A 1 104 ? 11.920 0.997 -25.885 1.00 90.69 104 LEU A O 1
ATOM 840 N N . GLU A 1 105 ? 11.002 0.845 -27.924 1.00 92.50 105 GLU A N 1
ATOM 841 C CA . GLU A 1 105 ? 9.614 0.735 -27.454 1.00 92.50 105 GLU A CA 1
ATOM 842 C C . GLU A 1 105 ? 9.435 -0.489 -26.550 1.00 92.50 105 GLU A C 1
ATOM 844 O O . GLU A 1 105 ? 8.832 -0.407 -25.474 1.00 92.50 105 GLU A O 1
ATOM 849 N N . ARG A 1 106 ? 9.995 -1.632 -26.963 1.00 91.69 106 ARG A N 1
ATOM 850 C CA . ARG A 1 106 ? 9.931 -2.873 -26.190 1.00 91.69 106 ARG A CA 1
ATOM 851 C C . ARG A 1 106 ? 10.737 -2.776 -24.895 1.00 91.69 106 ARG A C 1
ATOM 853 O O . ARG A 1 106 ? 10.216 -3.157 -23.847 1.00 91.69 106 ARG A O 1
ATOM 860 N N . ALA A 1 107 ? 11.955 -2.239 -24.950 1.00 90.94 107 ALA A N 1
ATOM 861 C CA . ALA A 1 107 ? 12.795 -2.019 -23.774 1.00 90.94 107 ALA A CA 1
ATOM 862 C C . ALA A 1 107 ? 12.137 -1.052 -22.775 1.00 90.94 107 ALA A C 1
ATOM 864 O O . ALA A 1 107 ? 12.093 -1.335 -21.580 1.00 90.94 107 ALA A O 1
ATOM 865 N N . LEU A 1 108 ? 11.546 0.043 -23.262 1.00 94.06 108 LEU A N 1
ATOM 866 C CA . LEU A 1 108 ? 10.803 1.004 -22.446 1.00 94.06 108 LEU A CA 1
ATOM 867 C C . LEU A 1 108 ? 9.600 0.349 -21.756 1.00 94.06 108 LEU A C 1
ATOM 869 O O . LEU A 1 108 ? 9.379 0.565 -20.565 1.00 94.06 108 LEU A O 1
ATOM 873 N N . ALA A 1 109 ? 8.834 -0.477 -22.473 1.00 94.19 109 ALA A N 1
ATOM 874 C CA . ALA A 1 109 ? 7.709 -1.196 -21.882 1.00 94.19 109 ALA A CA 1
ATOM 875 C C . ALA A 1 109 ? 8.153 -2.132 -20.742 1.00 94.19 109 ALA A C 1
ATOM 877 O O . ALA A 1 109 ? 7.473 -2.214 -19.717 1.00 94.19 109 ALA A O 1
ATOM 878 N N . GLN A 1 110 ? 9.296 -2.807 -20.900 1.00 92.88 110 GLN A N 1
ATOM 879 C CA . GLN A 1 110 ? 9.872 -3.656 -19.856 1.00 92.88 110 GLN A CA 1
ATOM 880 C C . GLN A 1 110 ? 10.362 -2.835 -18.649 1.00 92.88 110 GLN A C 1
ATOM 882 O O . GLN A 1 110 ? 10.046 -3.197 -17.517 1.00 92.88 110 GLN A O 1
ATOM 887 N N . ASP A 1 111 ? 11.047 -1.709 -18.866 1.00 93.81 111 ASP A N 1
ATOM 888 C CA . ASP A 1 111 ? 11.502 -0.813 -17.788 1.00 93.81 111 ASP A CA 1
ATOM 889 C C . ASP A 1 111 ? 10.330 -0.209 -16.990 1.00 93.81 111 ASP A C 1
ATOM 891 O O . ASP A 1 111 ? 10.391 -0.075 -15.765 1.00 93.81 111 ASP A O 1
ATOM 895 N N . ILE A 1 112 ? 9.227 0.142 -17.664 1.00 94.88 112 ILE A N 1
ATOM 896 C CA . ILE A 1 112 ? 8.005 0.628 -17.004 1.00 94.88 112 ILE A CA 1
ATOM 897 C C . ILE A 1 112 ? 7.410 -0.457 -16.100 1.00 94.88 112 ILE A C 1
ATOM 899 O O . ILE A 1 112 ? 6.937 -0.147 -15.001 1.00 94.88 112 ILE A O 1
ATOM 903 N N . GLU A 1 113 ? 7.413 -1.713 -16.546 1.00 95.38 113 GLU A N 1
ATOM 904 C CA . GLU A 1 113 ? 6.924 -2.822 -15.728 1.00 95.38 113 GLU A CA 1
ATOM 905 C C . GLU A 1 113 ? 7.864 -3.108 -14.551 1.00 95.38 113 GLU A C 1
ATOM 907 O O . GLU A 1 113 ? 7.395 -3.268 -13.426 1.00 95.38 113 GLU A O 1
ATOM 912 N N . GLU A 1 114 ? 9.180 -3.059 -14.758 1.00 93.75 114 GLU A N 1
ATOM 913 C CA . GLU A 1 114 ? 10.174 -3.181 -13.686 1.00 93.75 114 GLU A CA 1
ATOM 914 C C . GLU A 1 114 ? 10.000 -2.093 -12.615 1.00 93.75 114 GLU A C 1
ATOM 916 O O . GLU A 1 114 ? 10.011 -2.388 -11.415 1.00 93.75 114 GLU A O 1
ATOM 921 N N . ARG A 1 115 ? 9.716 -0.848 -13.022 1.00 95.69 115 ARG A N 1
ATOM 922 C CA . ARG A 1 115 ? 9.363 0.237 -12.093 1.00 95.69 115 ARG A CA 1
ATOM 923 C C . ARG A 1 115 ? 8.120 -0.100 -11.265 1.00 95.69 115 ARG A C 1
ATOM 925 O O . ARG A 1 115 ? 8.110 0.149 -10.063 1.00 95.69 115 ARG A O 1
ATOM 932 N N . ARG A 1 116 ? 7.069 -0.659 -11.878 1.00 95.69 116 ARG A N 1
ATOM 933 C CA . ARG A 1 116 ? 5.832 -1.058 -11.169 1.00 95.69 116 ARG A CA 1
ATOM 934 C C . ARG A 1 116 ? 6.060 -2.222 -10.210 1.00 95.69 116 ARG A C 1
ATOM 936 O O . ARG A 1 116 ? 5.435 -2.277 -9.152 1.00 95.69 116 ARG A O 1
ATOM 943 N N . VAL A 1 117 ? 6.902 -3.181 -10.585 1.00 96.19 117 VAL A N 1
ATOM 944 C CA . VAL A 1 117 ? 7.309 -4.280 -9.699 1.00 96.19 117 VAL A CA 1
ATOM 945 C C . VAL A 1 117 ? 8.068 -3.715 -8.500 1.00 96.19 117 VAL A C 1
ATOM 947 O O . VAL A 1 117 ? 7.659 -3.958 -7.369 1.00 96.19 117 VAL A O 1
ATOM 950 N N . THR A 1 118 ? 9.064 -2.863 -8.741 1.00 94.75 118 THR A N 1
ATOM 951 C CA . THR A 1 118 ? 9.863 -2.213 -7.689 1.00 94.75 118 THR A CA 1
ATOM 952 C C . THR A 1 118 ? 8.997 -1.376 -6.746 1.00 94.75 118 THR A C 1
ATOM 954 O O . THR A 1 118 ? 9.155 -1.447 -5.529 1.00 94.75 118 THR A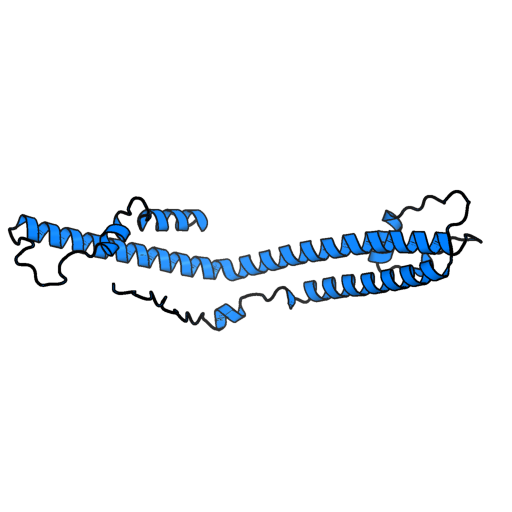 O 1
ATOM 957 N N . GLU A 1 119 ? 8.028 -0.627 -7.281 1.00 94.44 119 GLU A N 1
ATOM 958 C CA . GLU A 1 119 ? 7.078 0.142 -6.472 1.00 94.44 119 GLU A CA 1
ATOM 959 C C . GLU A 1 119 ? 6.263 -0.768 -5.545 1.00 94.44 119 GLU A C 1
ATOM 961 O O . GLU A 1 119 ? 6.148 -0.492 -4.350 1.00 94.44 119 GLU A O 1
ATOM 966 N N . ARG A 1 120 ? 5.733 -1.882 -6.069 1.00 95.00 120 ARG A N 1
ATOM 967 C CA . ARG A 1 120 ? 4.984 -2.863 -5.268 1.00 95.00 120 ARG A CA 1
ATOM 968 C C . ARG A 1 120 ? 5.841 -3.494 -4.176 1.00 95.00 120 ARG A C 1
ATOM 970 O O . ARG A 1 120 ? 5.355 -3.665 -3.057 1.00 95.00 120 ARG A O 1
ATOM 977 N N . GLU A 1 121 ? 7.089 -3.831 -4.483 1.00 95.06 121 GLU A N 1
ATOM 978 C CA . GLU A 1 121 ? 8.030 -4.388 -3.509 1.00 95.06 121 GLU A CA 1
ATOM 979 C C . GLU A 1 121 ? 8.297 -3.400 -2.374 1.00 95.06 121 GLU A C 1
ATOM 981 O O . GLU A 1 121 ? 8.114 -3.749 -1.212 1.00 95.06 121 GLU A O 1
ATOM 986 N N . LEU A 1 122 ? 8.610 -2.143 -2.693 1.00 94.25 122 LEU A N 1
ATOM 987 C CA . LEU A 1 122 ? 8.876 -1.115 -1.683 1.00 94.25 122 LEU A CA 1
ATOM 988 C C . LEU A 1 122 ? 7.646 -0.773 -0.841 1.00 94.25 122 LEU A C 1
ATOM 990 O O . LEU A 1 122 ? 7.769 -0.568 0.365 1.00 94.25 122 LEU A O 1
ATOM 994 N N . ILE A 1 123 ? 6.450 -0.747 -1.441 1.00 92.12 123 ILE A N 1
ATOM 995 C CA . ILE A 1 123 ? 5.198 -0.611 -0.683 1.00 92.12 123 ILE A CA 1
ATOM 996 C C . ILE A 1 123 ? 5.055 -1.779 0.294 1.00 92.12 123 ILE A C 1
ATOM 998 O O . ILE A 1 123 ? 4.754 -1.559 1.465 1.00 92.12 123 ILE A O 1
ATOM 1002 N N . THR A 1 124 ? 5.303 -3.005 -0.168 1.00 93.25 124 THR A N 1
ATOM 1003 C CA . THR A 1 124 ? 5.209 -4.205 0.670 1.00 93.25 124 THR A CA 1
ATOM 1004 C C . THR A 1 124 ? 6.216 -4.146 1.818 1.00 93.25 124 THR A C 1
ATOM 1006 O O . THR A 1 124 ? 5.827 -4.309 2.971 1.00 93.25 124 THR A O 1
ATOM 1009 N N . GLU A 1 125 ? 7.480 -3.819 1.541 1.00 91.81 125 GLU A N 1
ATOM 1010 C CA . GLU A 1 125 ? 8.518 -3.614 2.559 1.00 91.81 125 GLU A CA 1
ATOM 1011 C C . GLU A 1 125 ? 8.126 -2.523 3.567 1.00 91.81 125 GLU A C 1
ATOM 1013 O O . GLU A 1 125 ? 8.279 -2.701 4.777 1.00 91.81 125 GLU A O 1
ATOM 1018 N N . GLY A 1 126 ? 7.591 -1.398 3.086 1.00 90.62 126 GLY A N 1
ATOM 1019 C CA . GLY A 1 126 ? 7.088 -0.315 3.927 1.00 90.62 126 GLY A CA 1
ATOM 1020 C C . GLY A 1 126 ? 5.956 -0.773 4.844 1.00 90.62 126 GLY A C 1
ATOM 1021 O O . GLY A 1 126 ? 5.996 -0.497 6.043 1.00 90.62 126 GLY A O 1
ATOM 1022 N N . CYS A 1 127 ? 4.987 -1.520 4.308 1.00 90.19 127 CYS A N 1
ATOM 1023 C CA . CYS A 1 127 ? 3.889 -2.108 5.072 1.00 90.19 127 CYS A CA 1
ATOM 1024 C C . CYS A 1 127 ? 4.386 -3.092 6.139 1.00 90.19 127 CYS A C 1
ATOM 1026 O O . CYS A 1 127 ? 3.909 -3.042 7.270 1.00 90.19 127 CYS A O 1
ATOM 1028 N N . GLU A 1 128 ? 5.350 -3.955 5.815 1.00 90.69 128 GLU A N 1
ATOM 1029 C CA . GLU A 1 128 ? 5.947 -4.891 6.777 1.00 90.69 128 GLU A CA 1
ATOM 1030 C C . GLU A 1 128 ? 6.676 -4.159 7.913 1.00 90.69 128 GLU A C 1
ATOM 1032 O O . GLU A 1 128 ? 6.546 -4.542 9.073 1.00 90.69 128 GLU A O 1
ATOM 1037 N N . ARG A 1 129 ? 7.382 -3.058 7.618 1.00 88.62 129 ARG A N 1
ATOM 1038 C CA . ARG A 1 129 ? 8.077 -2.256 8.643 1.00 88.62 129 ARG A CA 1
ATOM 1039 C C . ARG A 1 129 ? 7.123 -1.604 9.640 1.00 88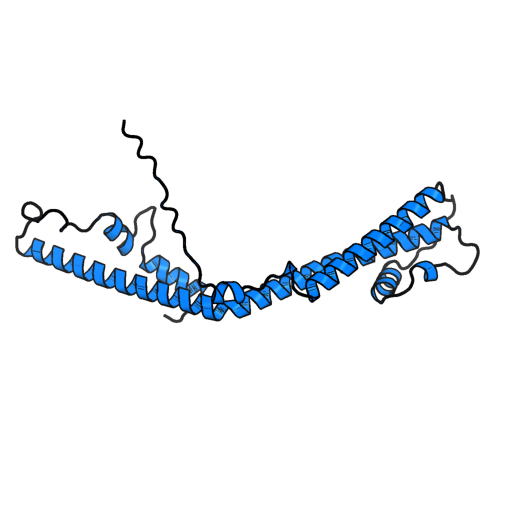.62 129 ARG A C 1
ATOM 1041 O O . ARG A 1 129 ? 7.433 -1.552 10.827 1.00 88.62 129 ARG A O 1
ATOM 1048 N N . ILE A 1 130 ? 5.986 -1.092 9.170 1.00 89.62 130 ILE A N 1
ATOM 1049 C CA . ILE A 1 130 ? 5.003 -0.424 10.039 1.00 89.62 130 ILE A CA 1
ATOM 1050 C C . ILE A 1 130 ? 4.029 -1.404 10.701 1.00 89.62 130 ILE A C 1
ATOM 1052 O O . ILE A 1 130 ? 3.383 -1.034 11.681 1.00 89.62 130 ILE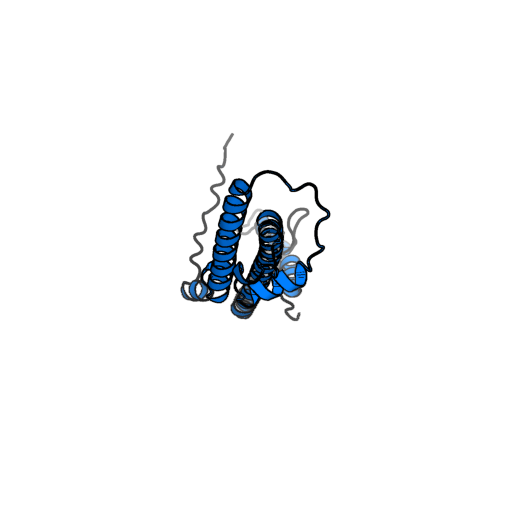 A O 1
ATOM 1056 N N . ARG A 1 131 ? 3.919 -2.643 10.196 1.00 90.12 131 ARG A N 1
ATOM 1057 C CA . ARG A 1 131 ? 2.953 -3.640 10.679 1.00 90.12 131 ARG A CA 1
ATOM 1058 C C . ARG A 1 131 ? 3.011 -3.858 12.196 1.00 90.12 131 ARG A C 1
ATOM 1060 O O . ARG A 1 131 ? 1.948 -3.750 12.795 1.00 90.12 131 ARG A O 1
ATOM 1067 N N . PRO A 1 132 ? 4.172 -4.072 12.848 1.00 89.00 132 PRO A N 1
ATOM 1068 C CA . PRO A 1 132 ? 4.207 -4.326 14.293 1.00 89.00 132 PRO A CA 1
ATOM 1069 C C . PRO A 1 132 ? 3.648 -3.163 15.120 1.00 89.00 132 PRO A C 1
ATOM 1071 O O . PRO A 1 132 ? 3.039 -3.351 16.170 1.00 89.00 132 PRO A O 1
ATOM 1074 N N . ILE A 1 133 ? 3.848 -1.936 14.637 1.00 88.00 133 ILE A N 1
ATOM 1075 C CA . ILE A 1 133 ? 3.348 -0.727 15.289 1.00 88.00 133 ILE A CA 1
ATOM 1076 C C . ILE A 1 133 ? 1.839 -0.615 15.090 1.00 88.00 133 ILE A C 1
ATOM 1078 O O . ILE A 1 133 ? 1.115 -0.348 16.045 1.00 88.00 133 ILE A O 1
ATOM 1082 N N . ALA A 1 134 ? 1.362 -0.847 13.866 1.00 87.94 134 ALA A N 1
ATOM 1083 C CA . ALA A 1 134 ? -0.065 -0.858 13.572 1.00 87.94 134 ALA A CA 1
ATOM 1084 C C . ALA A 1 134 ? -0.799 -1.942 14.379 1.00 87.94 134 ALA A C 1
ATOM 1086 O O . ALA A 1 134 ? -1.830 -1.653 14.975 1.00 87.94 134 ALA A O 1
ATOM 1087 N N . GLU A 1 135 ? -0.229 -3.146 14.477 1.00 90.31 135 GLU A N 1
ATOM 1088 C CA . GLU A 1 135 ? -0.753 -4.234 15.307 1.00 90.31 135 GLU A CA 1
ATOM 1089 C C . GLU A 1 135 ? -0.870 -3.817 16.774 1.00 90.31 135 GLU A C 1
ATOM 1091 O O . GLU A 1 135 ? -1.910 -4.038 17.391 1.00 90.31 135 GLU A O 1
ATOM 1096 N N . LYS A 1 136 ? 0.156 -3.153 17.320 1.00 88.75 136 LYS A N 1
ATOM 1097 C CA . LYS A 1 136 ? 0.117 -2.632 18.689 1.00 88.75 136 LYS A CA 1
ATOM 1098 C C . LYS A 1 136 ? -1.017 -1.619 18.887 1.00 88.75 136 LYS A C 1
ATOM 1100 O O . LYS A 1 136 ? -1.782 -1.758 19.836 1.00 88.75 136 LYS A O 1
ATOM 1105 N N . PHE A 1 137 ? -1.158 -0.635 17.996 1.00 87.19 137 PHE A N 1
ATOM 1106 C CA . PHE A 1 137 ? -2.239 0.359 18.091 1.00 87.19 137 PHE A CA 1
ATOM 1107 C C . PHE A 1 137 ? -3.629 -0.268 17.983 1.00 87.19 137 PHE A C 1
ATOM 1109 O O . PHE A 1 137 ? -4.562 0.138 18.677 1.00 87.19 137 PHE A O 1
ATOM 1116 N N . GLU A 1 138 ? -3.783 -1.246 17.098 1.00 88.88 138 GLU A N 1
ATOM 1117 C CA . GLU A 1 138 ? -5.054 -1.935 16.900 1.00 88.88 138 GLU A CA 1
ATOM 1118 C C . GLU A 1 138 ? -5.399 -2.805 18.112 1.00 88.88 138 GLU A C 1
ATOM 1120 O O . GLU A 1 138 ? -6.555 -2.812 18.529 1.00 88.88 138 GLU A O 1
ATOM 1125 N N . LEU A 1 139 ? -4.410 -3.453 18.737 1.00 88.69 139 LEU A N 1
ATOM 1126 C CA . LEU A 1 139 ? -4.604 -4.185 19.987 1.00 88.69 139 LEU A CA 1
ATOM 1127 C C . LEU A 1 139 ? -5.013 -3.250 21.135 1.00 88.69 139 LEU A C 1
ATOM 1129 O O . LEU A 1 139 ? -6.028 -3.502 21.778 1.00 88.69 139 LEU A O 1
ATOM 1133 N N . GLU A 1 140 ? -4.304 -2.134 21.335 1.00 89.25 140 GLU A N 1
ATOM 1134 C CA . GLU A 1 140 ? -4.665 -1.120 22.342 1.00 89.25 140 GLU A CA 1
ATOM 1135 C C . GLU A 1 140 ? -6.086 -0.574 22.111 1.00 89.25 140 GLU A C 1
ATOM 1137 O O . GLU A 1 140 ? -6.845 -0.335 23.053 1.00 89.25 140 GLU A O 1
ATOM 1142 N N . THR A 1 141 ? -6.477 -0.413 20.844 1.00 87.50 141 THR A N 1
ATOM 1143 C CA . THR A 1 141 ? -7.833 0.010 20.474 1.00 87.50 141 THR A CA 1
ATOM 1144 C C . THR A 1 141 ? -8.869 -1.053 20.835 1.00 87.50 141 THR A C 1
ATOM 1146 O O . THR A 1 141 ? -9.917 -0.715 21.387 1.00 87.50 141 THR A O 1
ATOM 1149 N N . ILE A 1 142 ? -8.596 -2.328 20.543 1.00 88.12 142 ILE A N 1
ATOM 1150 C CA . ILE A 1 142 ? -9.471 -3.450 20.911 1.00 88.12 142 ILE A CA 1
ATOM 1151 C C . ILE A 1 142 ? -9.652 -3.503 22.433 1.00 88.12 142 ILE A C 1
ATOM 1153 O O . ILE A 1 142 ? -10.791 -3.482 22.897 1.00 88.12 142 ILE A O 1
ATOM 1157 N N . GLU A 1 143 ? -8.562 -3.473 23.202 1.00 90.38 143 GLU A N 1
ATOM 1158 C CA . GLU A 1 143 ? -8.590 -3.520 24.673 1.00 90.38 143 GLU A CA 1
ATOM 1159 C C . GLU A 1 143 ? -9.374 -2.341 25.277 1.00 90.38 143 GLU A C 1
ATOM 1161 O O . GLU A 1 143 ? -10.153 -2.501 26.227 1.00 90.38 143 GLU A O 1
ATOM 1166 N N . ALA A 1 144 ? -9.224 -1.143 24.704 1.00 87.19 144 ALA A N 1
ATOM 1167 C CA . ALA A 1 144 ? -9.976 0.035 25.125 1.00 87.19 144 ALA A CA 1
ATOM 1168 C C . ALA A 1 144 ? -11.484 -0.117 24.860 1.00 87.19 144 ALA A C 1
ATOM 1170 O O . ALA A 1 144 ? -12.303 0.261 25.705 1.00 87.19 144 ALA A O 1
ATOM 1171 N N . ILE A 1 145 ? -11.864 -0.683 23.710 1.00 86.94 145 ILE A N 1
ATOM 1172 C CA . ILE A 1 145 ? -13.270 -0.946 23.376 1.00 86.94 145 ILE A CA 1
ATOM 1173 C C . ILE A 1 145 ? -13.841 -2.033 24.292 1.00 86.94 145 ILE A C 1
ATOM 1175 O O . ILE A 1 145 ? -14.947 -1.857 24.800 1.00 86.94 145 ILE A O 1
ATOM 1179 N N . GLU A 1 146 ? -13.105 -3.113 24.557 1.00 88.62 146 GLU A N 1
ATOM 1180 C CA . GLU A 1 146 ? -13.516 -4.176 25.486 1.00 88.62 146 GLU A CA 1
ATOM 1181 C C . GLU A 1 146 ? -13.769 -3.615 26.890 1.00 88.62 146 GLU A C 1
ATOM 1183 O O . GLU A 1 146 ? -14.846 -3.812 27.462 1.00 88.62 146 GLU A O 1
ATOM 1188 N N . THR A 1 147 ? -12.833 -2.810 27.399 1.00 88.38 147 THR A N 1
ATOM 1189 C CA . THR A 1 147 ? -12.969 -2.123 28.691 1.00 88.38 147 THR A CA 1
ATOM 1190 C C . THR A 1 147 ? -14.206 -1.223 28.718 1.00 88.38 147 THR A C 1
ATOM 1192 O O . THR A 1 147 ? -14.972 -1.224 29.688 1.00 88.38 147 THR A O 1
ATOM 1195 N N . LEU A 1 148 ? -14.444 -0.466 27.643 1.00 83.88 148 LEU A N 1
ATOM 1196 C CA . LEU A 1 148 ? -15.624 0.383 27.519 1.00 83.88 148 LEU A CA 1
ATOM 1197 C C . LEU A 1 148 ? -16.914 -0.450 27.532 1.00 83.88 148 LEU A C 1
ATOM 1199 O O . LEU A 1 148 ? -17.843 -0.110 28.265 1.00 83.88 148 LEU A O 1
ATOM 1203 N N . VAL A 1 149 ? -16.971 -1.550 26.778 1.00 85.00 149 VAL A N 1
ATOM 1204 C CA . VAL A 1 149 ? -18.123 -2.465 26.753 1.00 85.00 149 VAL A CA 1
ATOM 1205 C C . VAL A 1 149 ? -18.403 -3.022 28.148 1.00 85.00 149 VAL A C 1
ATOM 1207 O O . VAL A 1 149 ? -19.559 -3.015 28.579 1.00 85.00 149 VAL A O 1
ATOM 1210 N N . GLU A 1 150 ? -17.379 -3.450 28.887 1.00 86.75 150 GLU A N 1
ATOM 1211 C CA . GLU A 1 150 ? -17.548 -3.935 30.258 1.00 86.75 150 GLU A CA 1
ATOM 1212 C C . GLU A 1 150 ? -18.121 -2.870 31.197 1.00 86.75 150 GLU A C 1
ATOM 1214 O O . GLU A 1 150 ? -19.101 -3.132 31.901 1.00 86.75 150 GLU A O 1
ATOM 1219 N N . ILE A 1 151 ? -17.536 -1.667 31.209 1.00 84.19 151 ILE A N 1
ATOM 1220 C CA . ILE A 1 151 ? -17.995 -0.550 32.051 1.00 84.19 151 ILE A CA 1
ATOM 1221 C C . ILE A 1 151 ? -19.459 -0.239 31.747 1.00 84.19 151 ILE A C 1
ATOM 1223 O O . ILE A 1 151 ? -20.283 -0.063 32.649 1.00 84.19 151 ILE A O 1
ATOM 1227 N N . VAL A 1 152 ? -19.798 -0.213 30.464 1.00 80.25 152 VAL A N 1
ATOM 1228 C CA . VAL A 1 152 ? -21.146 0.073 30.004 1.00 80.25 152 VAL A CA 1
ATOM 1229 C C . VAL A 1 152 ? -22.131 -1.036 30.411 1.00 80.25 152 VAL A C 1
ATOM 1231 O O . VAL A 1 152 ? -23.221 -0.720 30.897 1.00 80.25 152 VAL A O 1
ATOM 1234 N N . LYS A 1 153 ? -21.763 -2.319 30.288 1.00 82.75 153 LYS A N 1
ATOM 1235 C CA . LYS A 1 153 ? -22.583 -3.455 30.755 1.00 82.75 153 LYS A CA 1
ATOM 1236 C C . LYS A 1 153 ? -22.819 -3.391 32.270 1.00 82.75 153 LYS A C 1
ATOM 1238 O O . LYS A 1 153 ? -23.952 -3.577 32.717 1.00 82.75 153 LYS A O 1
ATOM 1243 N N . ARG A 1 154 ? -21.789 -3.057 33.061 1.00 84.06 154 ARG A N 1
ATOM 1244 C CA . ARG A 1 154 ? -21.912 -2.860 34.521 1.00 84.06 154 ARG A CA 1
ATOM 1245 C C . ARG A 1 154 ? -22.873 -1.717 34.858 1.00 84.06 154 ARG A C 1
ATOM 1247 O O . ARG A 1 154 ? -23.737 -1.889 35.716 1.00 84.06 154 ARG A O 1
ATOM 1254 N N . ASN A 1 155 ? -22.782 -0.593 34.145 1.00 78.38 155 ASN A N 1
ATOM 1255 C CA . ASN A 1 155 ? -23.715 0.525 34.306 1.00 78.38 155 ASN A CA 1
ATOM 1256 C C . ASN A 1 155 ? -25.158 0.112 33.983 1.00 78.38 155 ASN A C 1
ATOM 1258 O O . ASN A 1 155 ? -26.068 0.414 34.753 1.00 78.38 155 ASN A O 1
ATOM 1262 N N . ALA A 1 156 ? -25.380 -0.616 32.885 1.00 77.12 156 ALA A N 1
ATOM 1263 C CA . ALA A 1 156 ? -26.709 -1.107 32.522 1.00 77.12 156 ALA A CA 1
ATOM 1264 C C . ALA A 1 156 ? -27.304 -2.020 33.613 1.00 77.12 156 ALA A C 1
ATOM 1266 O O . ALA A 1 156 ? -28.438 -1.800 34.041 1.00 77.12 156 ALA A O 1
ATOM 1267 N N . ALA A 1 157 ? -26.519 -2.975 34.124 1.00 81.81 157 ALA A N 1
ATOM 1268 C CA . ALA A 1 157 ? -26.938 -3.876 35.200 1.00 81.81 157 ALA A CA 1
ATOM 1269 C C . ALA A 1 157 ? -27.249 -3.131 36.512 1.00 81.81 157 ALA A C 1
ATOM 1271 O O . ALA A 1 157 ? -28.222 -3.450 37.206 1.00 81.81 157 ALA A O 1
ATOM 1272 N N . PHE A 1 158 ? -26.460 -2.105 36.844 1.00 82.19 158 PHE A N 1
ATOM 1273 C CA . PHE A 1 158 ? -26.724 -1.230 37.985 1.00 82.19 158 PHE A CA 1
ATOM 1274 C C . PHE A 1 158 ? -28.090 -0.537 37.853 1.00 82.19 158 PHE A C 1
ATOM 1276 O O . PHE A 1 158 ? -28.925 -0.641 38.755 1.00 82.19 158 PHE A O 1
ATOM 1283 N N . TYR A 1 159 ? -28.375 0.092 36.708 1.00 75.19 159 TYR A N 1
ATOM 1284 C CA . TYR A 1 159 ? -29.661 0.763 36.481 1.00 75.19 159 TYR A CA 1
ATOM 1285 C C . TYR A 1 159 ? -30.849 -0.204 36.436 1.00 75.19 159 TYR A C 1
ATOM 1287 O O . TYR A 1 159 ? -31.932 0.113 36.943 1.00 75.19 159 TYR A O 1
ATOM 1295 N N . GLU A 1 160 ? -30.669 -1.400 35.876 1.00 78.38 160 GLU A N 1
ATOM 1296 C CA . GLU A 1 160 ? -31.683 -2.455 35.916 1.00 78.38 160 GLU A CA 1
ATOM 1297 C C . GLU A 1 160 ? -31.998 -2.858 37.367 1.00 78.38 160 GLU A C 1
ATOM 1299 O O . GLU A 1 160 ? -33.166 -2.960 37.748 1.00 78.38 160 GLU A O 1
ATOM 1304 N N . THR A 1 161 ? -30.968 -2.988 38.207 1.00 83.75 161 THR A N 1
ATOM 1305 C CA . THR A 1 161 ? -31.108 -3.305 39.635 1.00 83.75 161 THR A CA 1
ATOM 1306 C C . THR A 1 161 ? -31.867 -2.213 40.387 1.00 83.75 161 THR A C 1
ATOM 1308 O O . THR A 1 161 ? -32.791 -2.529 41.138 1.00 83.75 161 THR A O 1
ATOM 1311 N N . LEU A 1 162 ? -31.560 -0.931 40.157 1.00 77.69 162 LEU A N 1
ATOM 1312 C CA . LEU A 1 162 ? -32.330 0.177 40.741 1.00 77.69 162 LEU A CA 1
ATOM 1313 C C . LEU A 1 162 ? -33.813 0.089 40.342 1.00 77.69 162 LEU A C 1
ATOM 1315 O O . LEU A 1 162 ? -34.699 0.212 41.189 1.00 77.69 162 LEU A O 1
ATOM 1319 N N . THR A 1 163 ? -34.084 -0.202 39.065 1.00 76.75 163 THR A N 1
ATOM 1320 C CA . THR A 1 163 ? -35.451 -0.358 38.541 1.00 76.75 163 THR A CA 1
ATOM 1321 C C . THR A 1 163 ? -36.208 -1.478 39.255 1.00 76.75 163 THR A C 1
ATOM 1323 O O . THR A 1 163 ? -37.334 -1.261 39.708 1.00 76.75 163 THR A O 1
ATOM 1326 N N . LYS A 1 164 ? -35.588 -2.662 39.385 1.00 82.56 164 LYS A N 1
ATOM 1327 C CA . LYS A 1 164 ? -36.170 -3.834 40.066 1.00 82.56 164 LYS A CA 1
ATOM 1328 C C . LYS A 1 164 ? -36.498 -3.549 41.533 1.00 82.56 164 LYS A C 1
ATOM 1330 O O . LYS A 1 164 ? -37.486 -4.065 42.039 1.00 82.56 164 LYS A O 1
ATOM 1335 N N . ASN A 1 165 ? -35.723 -2.681 42.183 1.00 83.00 165 ASN A N 1
ATOM 1336 C CA . ASN A 1 165 ? -35.935 -2.259 43.570 1.00 83.00 165 ASN A CA 1
ATOM 1337 C C . ASN A 1 165 ? -36.898 -1.063 43.721 1.00 83.00 165 ASN A C 1
ATOM 1339 O O . ASN A 1 165 ? -36.953 -0.437 44.776 1.00 83.00 165 ASN A O 1
ATOM 1343 N N . GLY A 1 166 ? -37.670 -0.724 42.684 1.00 76.31 166 GLY A N 1
ATOM 1344 C CA . GLY A 1 166 ? -38.712 0.304 42.766 1.00 76.31 166 GLY A CA 1
ATOM 1345 C C . GLY A 1 166 ? -38.221 1.742 42.576 1.00 76.31 166 GLY A C 1
ATOM 1346 O O . GLY A 1 166 ? -39.041 2.661 42.589 1.00 76.31 166 GLY A O 1
ATOM 1347 N N . LEU A 1 167 ? -36.928 1.955 42.307 1.00 71.88 167 LEU A N 1
ATOM 1348 C CA . LEU A 1 167 ? -36.379 3.256 41.912 1.00 71.88 167 LEU A CA 1
ATOM 1349 C C . LEU A 1 167 ? -36.678 3.489 40.421 1.00 71.88 167 LEU A C 1
ATOM 1351 O O . LEU A 1 167 ? -35.844 3.297 39.525 1.00 71.88 167 LEU A O 1
ATOM 1355 N N . ARG A 1 168 ? -37.946 3.825 40.157 1.00 64.06 168 ARG A N 1
ATOM 1356 C CA . ARG A 1 168 ? -38.499 4.046 38.814 1.00 64.06 168 ARG A CA 1
ATOM 1357 C C . ARG A 1 168 ? -37.842 5.245 38.125 1.00 64.06 168 ARG A C 1
ATOM 1359 O O . ARG A 1 168 ? -37.424 6.204 38.767 1.00 64.06 168 ARG A O 1
ATOM 1366 N N . THR A 1 169 ? -37.829 5.198 36.796 1.00 60.59 169 THR A N 1
ATOM 1367 C CA . THR A 1 169 ? -37.282 6.216 35.880 1.00 60.59 169 THR A CA 1
ATOM 1368 C C . THR A 1 169 ? -37.734 7.648 36.187 1.00 60.59 169 THR A C 1
ATOM 1370 O O . THR A 1 169 ? -36.931 8.563 36.074 1.00 60.59 169 THR A O 1
ATOM 1373 N N . GLY A 1 170 ? -38.970 7.848 36.660 1.00 58.31 170 GLY A N 1
ATOM 1374 C CA . GLY A 1 170 ? -39.517 9.175 36.985 1.00 58.31 170 GLY A CA 1
ATOM 1375 C C . GLY A 1 170 ? -38.899 9.891 38.198 1.00 58.31 170 GLY A C 1
ATOM 1376 O O . GLY A 1 170 ? -39.135 11.083 38.360 1.00 58.31 170 GLY A O 1
ATOM 1377 N N . TYR A 1 171 ? -38.112 9.199 39.032 1.00 56.94 171 TYR A N 1
ATOM 1378 C CA . TYR A 1 171 ? -37.406 9.785 40.187 1.00 56.94 171 TYR A CA 1
ATOM 1379 C C . TYR A 1 171 ? -35.886 9.851 39.988 1.00 56.94 171 TYR A C 1
ATOM 1381 O O . TYR A 1 171 ? -35.147 10.140 40.931 1.00 56.94 171 TYR A O 1
ATOM 1389 N N . ARG A 1 172 ? -35.393 9.551 38.781 1.00 62.28 172 ARG A N 1
ATOM 1390 C CA . ARG A 1 172 ? -33.959 9.574 38.497 1.00 62.28 172 ARG A CA 1
ATOM 1391 C C . ARG A 1 172 ? -33.480 11.006 38.255 1.00 62.28 172 ARG A C 1
ATOM 1393 O O . ARG A 1 172 ? -34.121 11.738 37.501 1.00 62.28 172 ARG A O 1
ATOM 1400 N N . PRO A 1 173 ? -32.340 11.408 38.836 1.00 59.84 173 PRO A N 1
ATOM 1401 C CA . PRO A 1 173 ? -31.617 12.594 38.404 1.00 59.84 173 PRO A CA 1
ATOM 1402 C C . PRO A 1 173 ? -31.382 12.588 36.888 1.00 59.84 173 PRO A C 1
ATOM 1404 O O . PRO A 1 173 ? -31.074 11.548 36.297 1.00 59.84 173 PRO A O 1
ATOM 1407 N N . ALA A 1 174 ? -31.497 13.759 36.261 1.00 60.47 174 ALA A N 1
ATOM 1408 C CA . ALA A 1 174 ? -31.177 13.925 34.848 1.00 60.47 174 ALA A CA 1
ATOM 1409 C C . ALA A 1 174 ? -29.739 13.444 34.561 1.00 60.47 174 ALA A C 1
ATOM 1411 O O . ALA A 1 174 ? -28.812 13.790 35.290 1.00 60.47 174 ALA A O 1
ATOM 1412 N N . GLY A 1 175 ? -29.561 12.638 33.508 1.00 59.22 175 GLY A N 1
ATOM 1413 C CA . GLY A 1 175 ? -28.264 12.053 33.130 1.00 59.22 175 GLY A CA 1
ATOM 1414 C C . GLY A 1 175 ? -27.999 10.632 33.648 1.00 59.22 175 GLY A C 1
ATOM 1415 O O . GLY A 1 175 ? -26.982 10.052 33.280 1.00 59.22 175 GLY A O 1
ATOM 1416 N N . MET A 1 176 ? -28.904 10.048 34.446 1.00 60.88 176 MET A N 1
ATOM 1417 C CA . MET A 1 176 ? -28.818 8.639 34.873 1.00 60.88 176 MET A CA 1
ATOM 1418 C C . MET A 1 176 ? -29.366 7.630 33.853 1.00 60.88 176 MET A C 1
ATOM 1420 O O . MET A 1 176 ? -29.219 6.427 34.046 1.00 60.88 176 MET A O 1
ATOM 1424 N N . ASP A 1 177 ? -30.013 8.069 32.775 1.00 66.06 177 ASP A N 1
ATOM 1425 C CA . ASP A 1 177 ? -30.441 7.142 31.729 1.00 66.06 177 ASP A CA 1
ATOM 1426 C C . ASP A 1 177 ? -29.268 6.778 30.821 1.00 66.06 177 ASP A C 1
ATOM 1428 O O . ASP A 1 177 ? -28.459 7.629 30.448 1.00 66.06 177 ASP A O 1
ATOM 1432 N N . VAL A 1 178 ? -29.196 5.501 30.439 1.00 65.81 178 VAL A N 1
ATOM 1433 C CA . VAL A 1 178 ? -28.218 5.020 29.462 1.00 65.81 178 VAL A CA 1
ATOM 1434 C C . VAL A 1 178 ? -28.474 5.739 28.133 1.00 65.81 178 VAL A C 1
ATOM 1436 O O . VAL A 1 178 ? -29.542 5.553 27.542 1.00 65.81 178 VAL A O 1
ATOM 1439 N N . PRO A 1 179 ? -27.528 6.550 27.625 1.00 72.06 179 PRO A N 1
ATOM 1440 C CA . PRO A 1 179 ? -27.728 7.247 26.366 1.00 72.06 179 PRO A CA 1
ATOM 1441 C C . PRO A 1 179 ? -27.952 6.263 25.215 1.00 72.06 179 PRO A C 1
ATOM 1443 O O . PRO A 1 179 ? -27.315 5.213 25.144 1.00 72.06 179 PRO A O 1
ATOM 1446 N N . GLN A 1 180 ? -28.801 6.626 24.253 1.00 73.44 180 GLN A N 1
ATOM 1447 C CA . GLN A 1 180 ? -29.129 5.746 23.126 1.00 73.44 180 GLN A CA 1
ATOM 1448 C C . GLN A 1 180 ? -27.898 5.356 22.287 1.00 73.44 180 GLN A C 1
ATOM 1450 O O . GLN A 1 180 ? -27.836 4.252 21.752 1.00 73.44 180 GLN A O 1
ATOM 1455 N N . TRP A 1 181 ? -26.889 6.230 22.203 1.00 74.00 181 TRP A N 1
ATOM 1456 C CA . TRP A 1 181 ? -25.619 5.912 21.545 1.00 74.00 181 TRP A CA 1
ATOM 1457 C C . TRP A 1 181 ? -24.827 4.825 22.289 1.00 74.00 181 TRP A C 1
ATOM 1459 O O . TRP A 1 181 ? -24.188 3.999 21.648 1.00 74.00 181 TRP A O 1
ATOM 1469 N N . LEU A 1 182 ? -24.923 4.779 23.622 1.00 71.94 182 LEU A N 1
ATOM 1470 C CA . LEU A 1 182 ? -24.308 3.753 24.464 1.00 71.94 182 LEU A CA 1
ATOM 1471 C C . LEU A 1 182 ? -24.986 2.397 24.217 1.00 71.94 182 LEU A C 1
ATOM 1473 O O . LEU A 1 182 ? -24.317 1.385 24.064 1.00 71.94 182 LEU A O 1
ATOM 1477 N N . HIS A 1 183 ? -26.317 2.384 24.091 1.00 73.31 183 HIS A N 1
ATOM 1478 C CA . HIS A 1 183 ? -27.071 1.175 23.751 1.00 73.31 183 HIS A CA 1
ATOM 1479 C C . HIS A 1 183 ? -26.694 0.630 22.365 1.00 73.31 183 HIS A C 1
ATOM 1481 O O . HIS A 1 183 ? -26.492 -0.573 22.207 1.00 73.31 183 HIS A O 1
ATOM 1487 N N . ARG A 1 184 ? -26.551 1.516 21.370 1.00 79.31 184 ARG A N 1
ATOM 1488 C CA . ARG A 1 184 ? -26.070 1.149 20.026 1.00 79.31 184 ARG A CA 1
ATOM 1489 C C . ARG A 1 184 ? -24.653 0.590 20.051 1.00 79.31 184 ARG A C 1
ATOM 1491 O O . ARG A 1 184 ? -24.373 -0.352 19.325 1.00 79.31 184 ARG A O 1
ATOM 1498 N N . LEU A 1 185 ? -23.778 1.139 20.892 1.00 75.81 185 LEU A N 1
ATOM 1499 C CA . LEU A 1 185 ? -22.414 0.638 21.037 1.00 75.81 185 LEU A CA 1
ATOM 1500 C C . LEU A 1 185 ? -22.395 -0.813 21.546 1.00 75.81 185 LEU A C 1
ATOM 1502 O O . LEU A 1 185 ? -21.661 -1.630 21.004 1.00 75.81 185 LEU A O 1
ATOM 1506 N N . ILE A 1 186 ? -23.211 -1.152 22.552 1.00 73.00 186 ILE A N 1
ATOM 1507 C CA . ILE A 1 186 ? -23.233 -2.507 23.137 1.00 73.00 186 ILE A CA 1
ATOM 1508 C C . ILE A 1 186 ? -23.904 -3.509 22.197 1.00 73.00 186 ILE A C 1
ATOM 1510 O O . ILE A 1 186 ? -23.364 -4.579 21.942 1.00 73.00 186 ILE A O 1
ATOM 1514 N N . PHE A 1 187 ? -25.109 -3.183 21.729 1.00 74.06 187 PHE A N 1
ATOM 1515 C CA . PHE A 1 187 ? -26.019 -4.162 21.128 1.00 74.06 187 PHE A CA 1
ATOM 1516 C C . PHE A 1 187 ? -26.135 -4.026 19.610 1.00 74.06 187 PHE A C 1
ATOM 1518 O O . PHE A 1 187 ? -26.716 -4.891 18.960 1.00 74.06 187 PHE A O 1
ATOM 1525 N N . GLY A 1 188 ? -25.592 -2.949 19.042 1.00 79.31 188 GLY A N 1
ATOM 1526 C CA . GLY A 1 188 ? -25.860 -2.563 17.665 1.00 79.31 188 GLY A CA 1
ATOM 1527 C C . GLY A 1 188 ? -27.297 -2.072 17.452 1.00 79.31 188 GLY A C 1
ATOM 1528 O O . GLY A 1 188 ? -28.101 -1.941 18.380 1.00 79.31 188 GLY A O 1
ATOM 1529 N N . ASP A 1 189 ? -27.610 -1.766 16.200 1.00 80.50 189 ASP A N 1
ATOM 1530 C CA . ASP A 1 189 ? -28.953 -1.621 15.650 1.00 80.50 189 ASP A CA 1
ATOM 1531 C C . ASP A 1 189 ? -28.952 -2.043 14.165 1.00 80.50 189 ASP A C 1
ATOM 1533 O O . ASP A 1 189 ? -27.944 -2.513 13.640 1.00 80.50 189 ASP A O 1
ATOM 1537 N N . ASN A 1 190 ? -30.077 -1.884 13.461 1.00 75.69 190 ASN A N 1
ATOM 1538 C CA . ASN A 1 190 ? -30.192 -2.282 12.049 1.00 75.69 190 ASN A CA 1
ATOM 1539 C C . ASN A 1 190 ? -29.199 -1.569 11.107 1.00 75.69 190 ASN A C 1
ATOM 1541 O O . ASN A 1 190 ? -28.986 -2.035 9.992 1.00 75.69 190 ASN A O 1
ATOM 1545 N N . ASN A 1 191 ? -28.623 -0.440 11.528 1.00 76.75 191 ASN A N 1
ATOM 1546 C CA . ASN A 1 191 ? -27.708 0.383 10.739 1.00 76.75 191 ASN A CA 1
ATOM 1547 C C . ASN A 1 191 ? -26.312 0.514 11.378 1.00 76.75 191 ASN A C 1
ATOM 1549 O O . ASN A 1 191 ? -25.423 1.107 10.765 1.00 76.75 191 ASN A O 1
ATOM 1553 N N . PHE A 1 192 ? -26.113 0.013 12.599 1.00 75.31 192 PHE A N 1
ATOM 1554 C CA . PHE A 1 192 ? -24.888 0.175 13.373 1.00 75.31 192 PHE A CA 1
ATOM 1555 C C . PHE A 1 192 ? -24.480 -1.151 14.010 1.00 75.31 192 PHE A C 1
ATOM 1557 O O . PHE A 1 192 ? -25.215 -1.726 14.805 1.00 75.31 192 PHE A O 1
ATOM 1564 N N . GLN A 1 193 ? -23.296 -1.649 13.671 1.00 81.88 193 GLN A N 1
ATOM 1565 C CA . GLN A 1 193 ? -22.785 -2.896 14.236 1.00 81.88 193 GLN A CA 1
ATOM 1566 C C . GLN A 1 193 ? -22.382 -2.706 15.704 1.00 81.88 193 GLN A C 1
ATOM 1568 O O . GLN A 1 193 ? -21.963 -1.619 16.104 1.00 81.88 193 GLN A O 1
ATOM 1573 N N . SER A 1 194 ? -22.523 -3.760 16.510 1.00 84.31 194 SER A N 1
ATOM 1574 C CA . SER A 1 194 ? -22.096 -3.734 17.909 1.00 84.31 194 SER A CA 1
ATOM 1575 C C . SER A 1 194 ? -20.574 -3.604 18.026 1.00 84.31 194 SER A C 1
ATOM 1577 O O . SER A 1 194 ? -19.821 -3.951 17.112 1.00 84.31 194 SER A O 1
ATOM 1579 N N . ALA A 1 195 ? -20.107 -3.142 19.185 1.00 84.62 195 ALA A N 1
ATOM 1580 C CA . ALA A 1 195 ? -18.688 -3.124 19.520 1.00 84.62 195 ALA A CA 1
ATOM 1581 C C . ALA A 1 195 ? -18.062 -4.528 19.459 1.00 84.62 195 ALA A C 1
ATOM 1583 O O . ALA A 1 195 ? -16.937 -4.663 18.993 1.00 84.62 195 ALA A O 1
ATOM 1584 N N . GLU A 1 196 ? -18.805 -5.569 19.852 1.00 84.81 196 GLU A N 1
ATOM 1585 C CA . GLU A 1 196 ? -18.363 -6.969 19.754 1.00 84.81 196 GLU A CA 1
ATOM 1586 C C . GLU A 1 196 ? -18.101 -7.376 18.297 1.00 84.81 196 GLU A C 1
ATOM 1588 O O . GLU A 1 196 ? -17.030 -7.888 17.987 1.00 84.81 196 GLU A O 1
ATOM 1593 N N . PHE A 1 197 ? -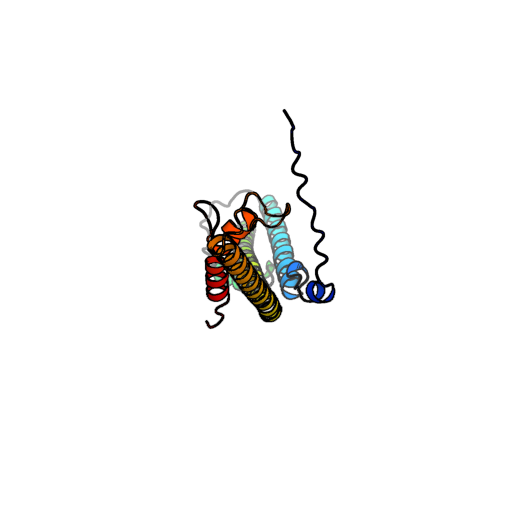19.009 -7.045 17.369 1.00 86.00 197 PHE A N 1
ATOM 1594 C CA . PHE A 1 197 ? -18.777 -7.291 15.942 1.00 86.00 197 PHE A CA 1
ATOM 1595 C C . PHE A 1 197 ? -17.516 -6.572 15.437 1.00 86.00 197 PHE A C 1
ATOM 1597 O O . PHE A 1 197 ? -16.746 -7.130 14.653 1.00 86.00 197 PHE A O 1
ATOM 1604 N N . PHE A 1 198 ? -17.306 -5.325 15.869 1.00 84.69 198 PHE A N 1
ATOM 1605 C CA . PHE A 1 198 ? -16.125 -4.555 15.485 1.00 84.69 198 PHE A CA 1
ATOM 1606 C C . PHE A 1 198 ? -14.831 -5.200 16.002 1.00 84.69 198 PHE A C 1
ATOM 1608 O O . PHE A 1 198 ? -13.878 -5.331 15.232 1.00 84.69 198 PHE A O 1
ATOM 1615 N N . ILE A 1 199 ? -14.807 -5.633 17.267 1.00 87.19 199 ILE A N 1
ATOM 1616 C CA . ILE A 1 199 ? -13.670 -6.341 17.870 1.00 87.19 199 ILE A CA 1
ATOM 1617 C C . ILE A 1 199 ? -13.368 -7.621 17.085 1.00 87.19 199 ILE A C 1
ATOM 1619 O O . ILE A 1 199 ? -12.235 -7.801 16.637 1.00 87.19 199 ILE A O 1
ATOM 1623 N N . ASP A 1 200 ? -14.378 -8.454 16.829 1.00 87.56 200 ASP A N 1
ATOM 1624 C CA . ASP A 1 200 ? -14.224 -9.711 16.087 1.00 87.56 200 ASP A CA 1
ATOM 1625 C C . ASP A 1 200 ? -13.667 -9.483 14.679 1.00 87.56 200 ASP A C 1
ATOM 1627 O O . ASP A 1 200 ? -12.785 -10.210 14.210 1.00 87.56 200 ASP A O 1
ATOM 1631 N N . LEU A 1 201 ? -14.178 -8.466 13.978 1.00 87.44 201 LEU A N 1
ATOM 1632 C CA . LEU A 1 201 ? -13.700 -8.111 12.647 1.00 87.44 201 LEU A CA 1
ATOM 1633 C C . LEU A 1 201 ? -12.224 -7.703 12.686 1.00 87.44 201 LEU A C 1
ATOM 1635 O O . LEU A 1 201 ? -11.445 -8.151 11.842 1.00 87.44 201 LEU A O 1
ATOM 1639 N N . ARG A 1 202 ? -11.827 -6.885 13.668 1.00 85.56 202 ARG A N 1
ATOM 1640 C CA . ARG A 1 202 ? -10.440 -6.429 13.818 1.00 85.56 202 ARG A CA 1
ATOM 1641 C C . ARG A 1 202 ? -9.504 -7.570 14.197 1.00 85.56 202 ARG A C 1
ATOM 1643 O O . ARG A 1 202 ? -8.476 -7.718 13.539 1.00 85.56 202 ARG A O 1
ATOM 1650 N N . ARG A 1 203 ? -9.883 -8.431 15.147 1.00 88.62 203 ARG A N 1
ATOM 1651 C CA . ARG A 1 203 ? -9.116 -9.640 15.497 1.00 88.62 203 ARG A CA 1
ATOM 1652 C C . ARG A 1 203 ? -8.898 -10.535 14.277 1.00 88.62 203 ARG A C 1
ATOM 1654 O O . ARG A 1 203 ? -7.767 -10.936 14.017 1.00 88.62 203 ARG A O 1
ATOM 1661 N N . LYS A 1 204 ? -9.931 -10.753 13.451 1.00 87.88 204 LYS A N 1
ATOM 1662 C CA . LYS A 1 204 ? -9.821 -11.528 12.197 1.00 87.88 204 LYS A CA 1
ATOM 1663 C C . LYS A 1 204 ? -8.919 -10.865 11.160 1.00 87.88 204 LYS A C 1
ATOM 1665 O O . LYS A 1 204 ? -8.076 -11.542 10.575 1.00 87.88 204 LYS A O 1
ATOM 1670 N N . MET A 1 205 ? -9.084 -9.562 10.925 1.00 85.88 205 MET A N 1
ATOM 1671 C CA . MET A 1 205 ? -8.274 -8.816 9.954 1.00 85.88 205 MET A CA 1
ATOM 1672 C C . MET A 1 205 ? -6.786 -8.836 10.310 1.00 85.88 205 MET A C 1
ATOM 1674 O O . MET A 1 205 ? -5.950 -9.043 9.432 1.00 85.88 205 MET A O 1
ATOM 1678 N N . TRP A 1 206 ? -6.473 -8.660 11.593 1.00 86.00 206 TRP A N 1
ATOM 1679 C CA . TRP A 1 206 ? -5.104 -8.606 12.105 1.00 86.00 206 TRP A CA 1
ATOM 1680 C C . TRP A 1 206 ? -4.570 -9.958 12.588 1.00 86.00 206 TRP A C 1
ATOM 1682 O O . TRP A 1 206 ? -3.430 -10.047 13.031 1.00 86.00 206 TRP A O 1
ATOM 1692 N N . LYS A 1 207 ? -5.363 -11.030 12.455 1.00 87.62 207 LYS A N 1
ATOM 1693 C CA . LYS A 1 207 ? -5.023 -12.395 12.890 1.00 87.62 207 LYS A CA 1
ATOM 1694 C C . LYS A 1 207 ? -4.601 -12.473 14.363 1.00 87.62 207 LYS A C 1
ATOM 1696 O O . LYS A 1 207 ? -3.761 -13.299 14.728 1.00 87.62 207 LYS A O 1
ATOM 1701 N N . PHE A 1 208 ? -5.185 -11.631 15.209 1.00 81.38 208 PHE A N 1
ATOM 1702 C CA . PHE A 1 208 ? -5.027 -11.761 16.650 1.00 81.38 208 PHE A CA 1
ATOM 1703 C C . PHE A 1 208 ? -5.725 -13.040 17.115 1.00 81.38 208 PHE A C 1
ATOM 1705 O O . PHE A 1 208 ? -6.764 -13.417 16.574 1.00 81.38 208 PHE A O 1
ATOM 1712 N N . LYS A 1 209 ? -5.126 -13.736 18.083 1.00 68.50 209 LYS A N 1
ATOM 1713 C CA . LYS A 1 209 ? -5.777 -14.889 18.711 1.00 68.50 209 LYS A CA 1
ATOM 1714 C C . LYS A 1 209 ? -6.915 -14.394 19.606 1.00 68.50 209 LYS A C 1
ATOM 1716 O O . LYS A 1 209 ? -6.784 -13.331 20.218 1.00 68.50 209 LYS A O 1
ATOM 1721 N N . ASP A 1 210 ? -8.001 -15.157 19.627 1.00 58.78 210 ASP A N 1
ATOM 1722 C CA . ASP A 1 210 ? -9.108 -14.982 20.572 1.00 58.78 210 ASP A CA 1
ATOM 1723 C C . ASP A 1 210 ? -8.656 -15.293 22.006 1.00 58.78 210 ASP A C 1
ATOM 1725 O O . ASP A 1 210 ? -7.858 -16.250 22.182 1.00 58.78 210 ASP A O 1
#